Protein AF-A0A8X6KCJ1-F1 (afdb_monomer)

Structure (mmCIF, N/CA/C/O backbone):
data_AF-A0A8X6KCJ1-F1
#
_entry.id   AF-A0A8X6KCJ1-F1
#
loop_
_atom_site.group_PDB
_atom_site.id
_atom_site.type_symbol
_atom_site.label_atom_id
_atom_site.label_alt_id
_atom_site.label_comp_id
_atom_site.label_asym_id
_atom_site.label_entity_id
_atom_site.label_seq_id
_atom_site.pdbx_PDB_ins_code
_atom_site.Cartn_x
_atom_site.Cartn_y
_atom_site.Cartn_z
_atom_site.occupancy
_atom_site.B_iso_or_equiv
_atom_site.auth_seq_id
_atom_site.auth_comp_id
_atom_site.auth_asym_id
_atom_site.auth_atom_id
_atom_site.pdbx_PDB_model_num
ATOM 1 N N . MET A 1 1 ? 14.493 -9.502 0.760 1.00 55.88 1 MET A N 1
ATOM 2 C CA . MET A 1 1 ? 13.951 -8.163 1.061 1.00 55.88 1 MET A CA 1
ATOM 3 C C . MET A 1 1 ? 12.831 -8.403 2.047 1.00 55.88 1 MET A C 1
ATOM 5 O O . MET A 1 1 ? 12.022 -9.268 1.759 1.00 55.88 1 MET A O 1
ATOM 9 N N . TYR A 1 2 ? 12.866 -7.777 3.218 1.00 60.75 2 TYR A N 1
ATOM 10 C CA . TYR A 1 2 ? 11.850 -7.975 4.251 1.00 60.75 2 TYR A CA 1
ATOM 11 C C . TYR A 1 2 ? 11.169 -6.630 4.484 1.00 60.75 2 TYR A C 1
ATOM 13 O O . TYR A 1 2 ? 11.863 -5.642 4.724 1.00 60.75 2 TYR A O 1
ATOM 21 N N . THR A 1 3 ? 9.849 -6.600 4.346 1.00 74.56 3 THR A N 1
ATOM 22 C CA . THR A 1 3 ? 8.986 -5.496 4.775 1.00 74.56 3 THR A CA 1
ATOM 23 C C . THR A 1 3 ? 8.180 -5.970 5.985 1.00 74.56 3 THR A C 1
ATOM 25 O O . THR A 1 3 ? 8.114 -7.168 6.265 1.00 74.56 3 THR A O 1
ATOM 28 N N . SER A 1 4 ? 7.623 -5.026 6.736 1.00 75.50 4 SER A N 1
ATOM 29 C CA . SER A 1 4 ? 6.730 -5.274 7.877 1.00 75.50 4 SER A CA 1
ATOM 30 C C . SER A 1 4 ? 5.298 -5.632 7.446 1.00 75.50 4 SER A C 1
ATOM 32 O O . SER A 1 4 ? 4.468 -5.983 8.284 1.00 75.50 4 SER A O 1
ATOM 34 N N . GLU A 1 5 ? 5.003 -5.548 6.146 1.00 81.31 5 GLU A N 1
ATOM 35 C CA . GLU A 1 5 ? 3.718 -5.930 5.570 1.00 81.31 5 GLU A CA 1
ATOM 36 C C . GLU A 1 5 ? 3.402 -7.413 5.769 1.00 81.31 5 GLU A C 1
ATOM 38 O O . GLU A 1 5 ? 4.262 -8.288 5.669 1.00 81.31 5 GLU A O 1
ATOM 43 N N . GLN A 1 6 ? 2.123 -7.685 6.015 1.00 88.31 6 GLN A N 1
ATOM 44 C CA . GLN A 1 6 ? 1.550 -9.016 5.863 1.00 88.31 6 GLN A CA 1
ATOM 45 C C . GLN A 1 6 ? 1.480 -9.404 4.368 1.00 88.31 6 GLN A C 1
ATOM 47 O O . GLN A 1 6 ? 1.901 -8.651 3.489 1.00 88.31 6 GLN A O 1
ATOM 52 N N . GLY A 1 7 ? 0.974 -10.604 4.074 1.00 91.25 7 GLY A N 1
ATOM 53 C CA . GLY A 1 7 ? 0.970 -11.163 2.724 1.00 91.25 7 GLY A CA 1
ATOM 54 C C . GLY A 1 7 ? 2.304 -11.798 2.332 1.00 91.25 7 GLY A C 1
ATOM 55 O O . GLY A 1 7 ? 3.262 -11.863 3.104 1.00 91.25 7 GLY A O 1
ATOM 56 N N . HIS A 1 8 ? 2.352 -12.329 1.113 1.00 94.62 8 HIS A N 1
ATOM 57 C CA . HIS A 1 8 ? 3.471 -13.126 0.614 1.00 94.62 8 HIS A CA 1
ATOM 58 C C . HIS A 1 8 ? 3.918 -12.565 -0.721 1.00 94.62 8 HIS A C 1
ATOM 60 O O . HIS A 1 8 ? 3.094 -12.377 -1.613 1.00 94.62 8 HIS A O 1
ATOM 66 N N . PHE A 1 9 ? 5.217 -12.336 -0.899 1.00 95.81 9 PHE A N 1
ATOM 67 C CA . PHE A 1 9 ? 5.703 -11.770 -2.149 1.00 95.81 9 PHE A CA 1
ATOM 68 C C . PHE A 1 9 ? 6.986 -12.397 -2.659 1.00 95.81 9 PHE A C 1
ATOM 70 O O . PHE A 1 9 ? 7.797 -12.949 -1.913 1.00 95.81 9 PHE A O 1
ATOM 77 N N . LYS A 1 10 ? 7.174 -12.285 -3.973 1.00 96.00 10 LYS A N 1
ATOM 78 C CA . LYS A 1 10 ? 8.398 -12.697 -4.649 1.00 96.00 10 LYS A CA 1
ATOM 79 C C . LYS A 1 10 ? 8.690 -11.775 -5.821 1.00 96.00 10 LYS A C 1
ATOM 81 O O . LYS A 1 10 ? 7.896 -11.681 -6.754 1.00 96.00 10 LYS A O 1
ATOM 86 N N . GLU A 1 11 ? 9.861 -11.146 -5.792 1.00 97.06 11 GLU A N 1
ATOM 87 C CA . GLU A 1 11 ? 10.403 -10.445 -6.956 1.00 97.06 11 GLU A CA 1
ATOM 88 C C . GLU A 1 11 ? 10.661 -11.447 -8.083 1.00 97.06 11 GLU A C 1
ATOM 90 O O . GLU A 1 11 ? 11.315 -12.474 -7.875 1.00 97.06 11 GLU A O 1
ATOM 95 N N . PHE A 1 12 ? 10.128 -11.155 -9.269 1.00 96.88 12 PHE A N 1
ATOM 96 C CA . PHE A 1 12 ? 10.331 -11.979 -10.461 1.00 96.88 12 PHE A CA 1
ATOM 97 C C . PHE A 1 12 ? 11.029 -11.221 -11.592 1.00 96.88 12 PHE A C 1
ATOM 99 O O . PHE A 1 12 ? 11.557 -11.856 -12.503 1.00 96.88 12 PHE A O 1
ATOM 106 N N . ALA A 1 13 ? 11.064 -9.885 -11.539 1.00 97.38 13 ALA A N 1
ATOM 107 C CA . ALA A 1 13 ? 11.806 -9.080 -12.495 1.00 97.38 13 ALA A CA 1
ATOM 108 C C . ALA A 1 13 ? 12.321 -7.780 -11.870 1.00 97.38 13 ALA A C 1
ATOM 110 O O . ALA A 1 13 ? 11.655 -7.141 -11.057 1.00 97.38 13 ALA A O 1
ATOM 111 N N . ARG A 1 14 ? 13.505 -7.364 -12.313 1.00 98.19 14 ARG A N 1
ATOM 112 C CA . ARG A 1 14 ? 14.103 -6.062 -12.029 1.00 98.19 14 ARG A CA 1
ATOM 113 C C . ARG A 1 14 ? 14.997 -5.689 -13.194 1.00 98.19 14 ARG A C 1
ATOM 115 O O . ARG A 1 14 ? 15.722 -6.538 -13.711 1.00 98.19 14 ARG A O 1
ATOM 122 N N . GLY A 1 15 ? 14.973 -4.429 -13.597 1.00 97.12 15 GLY A N 1
ATOM 123 C CA . GLY A 1 15 ? 15.794 -4.001 -14.716 1.00 97.12 15 GLY A CA 1
ATOM 124 C C . GLY A 1 15 ? 15.595 -2.549 -15.089 1.00 97.12 15 GLY A C 1
ATOM 125 O O . GLY A 1 15 ? 15.203 -1.723 -14.267 1.00 97.12 15 GLY A O 1
ATOM 126 N N . VAL A 1 16 ? 15.897 -2.262 -16.350 1.00 97.12 16 VAL A N 1
ATOM 127 C CA . VAL A 1 16 ? 15.710 -0.967 -16.997 1.00 97.12 16 VAL A CA 1
ATOM 128 C C . VAL A 1 16 ? 14.924 -1.217 -18.281 1.00 97.12 16 VAL A C 1
ATOM 130 O O . VAL A 1 16 ? 15.260 -2.131 -19.032 1.00 97.12 16 VAL A O 1
ATOM 133 N N . ASN A 1 17 ? 13.847 -0.465 -18.502 1.00 92.12 17 ASN A N 1
ATOM 134 C CA . ASN A 1 17 ? 13.027 -0.593 -19.705 1.00 92.12 17 ASN A CA 1
ATOM 135 C C . ASN A 1 17 ? 13.691 0.100 -20.915 1.00 92.12 17 ASN A C 1
ATOM 137 O O . ASN A 1 17 ? 14.746 0.724 -20.796 1.00 92.12 17 ASN A O 1
ATOM 141 N N . TYR A 1 18 ? 13.068 0.015 -22.093 1.00 92.50 18 TYR A N 1
ATOM 142 C CA . TYR A 1 18 ? 13.600 0.618 -23.324 1.00 92.50 18 TYR A CA 1
ATOM 143 C C . TYR A 1 18 ? 13.703 2.157 -23.266 1.00 92.50 18 TYR A C 1
ATOM 145 O O . TYR A 1 18 ? 14.440 2.747 -24.050 1.00 92.50 18 TYR A O 1
ATOM 153 N N . GLU A 1 19 ? 13.001 2.807 -22.331 1.00 92.50 19 GLU A N 1
ATOM 154 C CA . GLU A 1 19 ? 13.048 4.258 -22.089 1.00 92.50 19 GLU A CA 1
ATOM 155 C C . GLU A 1 19 ? 14.157 4.660 -21.104 1.00 92.50 19 GLU A C 1
ATOM 157 O O . GLU A 1 19 ? 14.275 5.830 -20.744 1.00 92.50 19 GLU A O 1
ATOM 162 N N . GLY A 1 20 ? 14.952 3.703 -20.615 1.00 93.19 20 GLY A N 1
ATOM 163 C CA . GLY A 1 20 ? 15.984 3.959 -19.613 1.00 93.19 20 GLY A CA 1
ATOM 164 C C . GLY A 1 20 ? 15.455 4.095 -18.179 1.00 93.19 20 GLY A C 1
ATOM 165 O O . GLY A 1 20 ? 16.223 4.449 -17.283 1.00 93.19 20 GLY A O 1
ATOM 166 N N . LYS A 1 21 ? 14.172 3.803 -17.922 1.00 92.50 21 LYS A N 1
ATOM 167 C CA . LYS A 1 21 ? 13.578 3.854 -16.576 1.00 92.50 21 LYS A CA 1
ATOM 168 C C . LYS A 1 21 ? 13.783 2.528 -15.853 1.00 92.50 21 LYS A C 1
ATOM 170 O O . LYS A 1 21 ? 13.513 1.463 -16.408 1.00 92.50 21 LYS A O 1
ATOM 175 N N . SER A 1 22 ? 14.261 2.586 -14.612 1.00 97.12 22 SER A N 1
ATOM 176 C CA . SER A 1 22 ? 14.405 1.389 -13.782 1.00 97.12 22 SER A CA 1
ATOM 177 C C . SER A 1 22 ? 13.046 0.884 -13.302 1.00 97.12 22 SER A C 1
ATOM 179 O O . SER A 1 22 ? 12.151 1.686 -13.055 1.00 97.12 22 SER A O 1
ATOM 181 N N . PHE A 1 23 ? 12.906 -0.428 -13.117 1.00 97.75 23 PHE A N 1
ATOM 182 C CA . PHE A 1 23 ? 11.674 -1.032 -12.613 1.00 97.75 23 PHE A CA 1
ATOM 183 C C . PHE A 1 23 ? 11.924 -2.234 -11.694 1.00 97.75 23 PHE A C 1
ATOM 185 O O . PHE A 1 23 ? 12.992 -2.854 -11.730 1.00 97.75 23 PHE A O 1
ATOM 192 N N . THR A 1 24 ? 10.915 -2.568 -10.890 1.00 98.38 24 THR A N 1
ATOM 193 C CA . THR A 1 24 ? 10.809 -3.826 -10.132 1.00 98.38 24 THR A CA 1
ATOM 194 C C . THR A 1 24 ? 9.410 -4.395 -10.309 1.00 98.38 24 THR A C 1
ATOM 196 O O . THR A 1 24 ? 8.448 -3.640 -10.202 1.00 98.38 24 THR A O 1
ATOM 199 N N . CYS A 1 25 ? 9.296 -5.707 -10.511 1.00 98.31 25 CYS A N 1
ATOM 200 C CA . CYS A 1 25 ? 8.022 -6.418 -10.511 1.00 98.31 25 CYS A CA 1
ATOM 201 C C . CYS A 1 25 ? 8.038 -7.556 -9.489 1.00 98.31 25 CYS A C 1
ATOM 203 O O . CYS A 1 25 ? 8.974 -8.368 -9.447 1.00 98.31 25 CYS A O 1
ATOM 205 N N . ILE A 1 26 ? 6.975 -7.635 -8.696 1.00 97.94 26 ILE A N 1
ATOM 206 C CA . ILE A 1 26 ? 6.759 -8.697 -7.715 1.00 97.94 26 ILE A CA 1
ATOM 207 C C . ILE A 1 26 ? 5.420 -9.383 -7.975 1.00 97.94 26 ILE A C 1
ATOM 209 O O . ILE A 1 26 ? 4.462 -8.751 -8.410 1.00 97.94 26 ILE A O 1
ATOM 213 N N . PHE A 1 27 ? 5.340 -10.672 -7.664 1.00 98.25 27 PHE A N 1
ATOM 214 C CA . PHE A 1 27 ? 4.057 -11.283 -7.343 1.00 98.25 27 PHE A CA 1
ATOM 215 C C . PHE A 1 27 ? 3.760 -10.992 -5.882 1.00 98.25 27 PHE A C 1
ATOM 217 O O . PHE A 1 27 ? 4.646 -11.179 -5.046 1.00 98.25 27 PHE A O 1
ATOM 224 N N . TYR A 1 28 ? 2.535 -10.571 -5.593 1.00 97.75 28 TYR A N 1
ATOM 225 C CA . TYR A 1 28 ? 2.049 -10.329 -4.244 1.00 97.75 28 TYR A CA 1
ATOM 226 C C . TYR A 1 28 ? 0.753 -11.115 -4.032 1.00 97.75 28 TYR A C 1
ATOM 228 O O . TYR A 1 28 ? -0.157 -11.090 -4.861 1.00 97.75 28 TYR A O 1
ATOM 236 N N . PHE A 1 29 ? 0.711 -11.885 -2.955 1.00 96.31 29 PHE A N 1
ATOM 237 C CA . PHE A 1 29 ? -0.331 -12.852 -2.653 1.00 96.31 29 PHE A CA 1
ATOM 238 C C . PHE A 1 29 ? -0.885 -12.568 -1.260 1.00 96.31 29 PHE A C 1
ATOM 240 O O . PHE A 1 29 ? -0.137 -12.556 -0.282 1.00 96.31 29 PHE A O 1
ATOM 247 N N . LEU A 1 30 ? -2.198 -12.374 -1.184 1.00 94.81 30 LEU A N 1
ATOM 248 C CA . LEU A 1 30 ? -2.933 -12.171 0.061 1.00 94.81 30 LEU A CA 1
ATOM 249 C C . LEU A 1 30 ? -3.921 -13.312 0.257 1.00 94.81 30 LEU A C 1
ATOM 251 O O . LEU A 1 30 ? -4.718 -13.600 -0.637 1.00 94.81 30 LEU A O 1
ATOM 255 N N . ARG A 1 31 ? -3.901 -13.938 1.432 1.00 92.69 31 ARG A N 1
ATOM 256 C CA . ARG A 1 31 ? -4.974 -14.837 1.873 1.00 92.69 31 ARG A CA 1
ATOM 257 C C . ARG A 1 31 ? -6.129 -14.039 2.458 1.00 92.69 31 ARG A C 1
ATOM 259 O O . ARG A 1 31 ? -5.954 -12.913 2.921 1.00 92.69 31 ARG A O 1
ATOM 266 N N . ASP A 1 32 ? -7.306 -14.649 2.492 1.00 88.44 32 ASP A N 1
ATOM 267 C CA . ASP A 1 32 ? -8.423 -14.116 3.265 1.00 88.44 32 ASP A CA 1
ATOM 268 C C . ASP A 1 32 ? -8.010 -13.899 4.735 1.00 88.44 32 ASP A C 1
ATOM 270 O O . ASP A 1 32 ? -7.393 -14.759 5.369 1.00 88.44 32 ASP A O 1
ATOM 274 N N . GLY A 1 33 ? -8.310 -12.711 5.258 1.00 87.38 33 GLY A N 1
ATOM 275 C CA . GLY A 1 33 ? -7.915 -12.277 6.600 1.00 87.38 33 GLY A CA 1
ATOM 276 C C . GLY A 1 33 ? -6.516 -11.657 6.716 1.00 87.38 33 GLY A C 1
ATOM 277 O O . GLY A 1 33 ? -6.263 -10.989 7.718 1.00 87.38 33 GLY A O 1
ATOM 278 N N . GLU A 1 34 ? -5.639 -11.813 5.719 1.00 92.25 34 GLU A N 1
ATOM 279 C CA . GLU A 1 34 ? -4.390 -11.043 5.629 1.00 92.25 34 GLU A CA 1
ATOM 280 C C . GLU A 1 34 ? -4.661 -9.656 5.028 1.00 92.25 34 GLU A C 1
ATOM 282 O O . GLU A 1 34 ? -5.570 -9.470 4.211 1.00 92.25 34 GLU A O 1
ATOM 287 N N . VAL A 1 35 ? -3.849 -8.675 5.418 1.00 92.31 35 VAL A N 1
ATOM 288 C CA . VAL A 1 35 ? -3.904 -7.309 4.883 1.00 92.31 35 VAL A CA 1
ATOM 289 C C . VAL A 1 35 ? -2.520 -6.832 4.457 1.00 92.31 35 VAL A C 1
ATOM 291 O O . VAL A 1 35 ? -1.528 -7.192 5.068 1.00 92.31 35 VAL A O 1
ATOM 294 N N . SER A 1 36 ? -2.423 -5.974 3.449 1.00 93.69 36 SER A N 1
ATOM 295 C CA . SER A 1 36 ? -1.247 -5.112 3.293 1.00 93.69 36 SER A CA 1
ATOM 296 C C . SER A 1 36 ? -1.445 -3.915 4.220 1.00 93.69 36 SER A C 1
ATOM 298 O O . SER A 1 36 ? -2.447 -3.203 4.111 1.00 93.69 36 SER A O 1
ATOM 300 N N . TYR A 1 37 ? -0.540 -3.737 5.182 1.00 91.69 37 TYR A N 1
ATOM 301 C CA . TYR A 1 37 ? -0.609 -2.628 6.133 1.00 91.69 37 TYR A CA 1
ATOM 302 C C . TYR A 1 37 ? -0.377 -1.285 5.445 1.00 91.69 37 TYR A C 1
ATOM 304 O O . TYR A 1 37 ? 0.176 -1.221 4.348 1.00 91.69 37 TYR A O 1
ATOM 312 N N . PHE A 1 38 ? -0.754 -0.199 6.121 1.00 89.62 38 PHE A N 1
ATOM 313 C CA . PHE A 1 38 ? -0.473 1.138 5.622 1.00 89.62 38 PHE A CA 1
ATOM 314 C C . PHE A 1 38 ? 1.023 1.366 5.435 1.00 89.62 38 PHE A C 1
ATOM 316 O O . PHE A 1 38 ? 1.801 1.393 6.393 1.00 89.62 38 PHE A O 1
ATOM 323 N N . HIS A 1 39 ? 1.388 1.620 4.188 1.00 89.94 39 HIS A N 1
ATOM 324 C CA . HIS A 1 39 ? 2.734 1.973 3.790 1.00 89.94 39 HIS A CA 1
ATOM 325 C C . HIS A 1 39 ? 2.705 3.010 2.668 1.00 89.94 39 HIS A C 1
ATOM 327 O O . HIS A 1 39 ? 1.652 3.400 2.154 1.00 89.94 39 HIS A O 1
ATOM 333 N N . LYS A 1 40 ? 3.884 3.524 2.338 1.00 90.25 40 LYS A N 1
ATOM 334 C CA . LYS A 1 40 ? 4.087 4.543 1.318 1.00 90.25 40 LYS A CA 1
ATOM 335 C C . LYS A 1 40 ? 5.408 4.315 0.613 1.00 90.25 40 LYS A C 1
ATOM 337 O O . LYS A 1 40 ? 6.434 4.092 1.257 1.00 90.25 40 LYS A O 1
ATOM 342 N N . LEU A 1 41 ? 5.400 4.502 -0.703 1.00 92.12 41 LEU A N 1
ATOM 343 C CA . LEU A 1 41 ? 6.617 4.547 -1.503 1.00 92.12 41 LEU A CA 1
ATOM 344 C C . LEU A 1 41 ? 7.033 5.999 -1.742 1.00 92.12 41 LEU A C 1
ATOM 346 O O . LEU A 1 41 ? 6.331 6.774 -2.388 1.00 92.12 41 LEU A O 1
ATOM 350 N N . HIS A 1 42 ? 8.166 6.405 -1.181 1.00 91.44 42 HIS A N 1
ATOM 351 C CA . HIS A 1 42 ? 8.711 7.748 -1.322 1.00 91.44 42 HIS A CA 1
ATOM 352 C C . HIS A 1 42 ? 10.220 7.760 -1.089 1.00 91.44 42 HIS A C 1
ATOM 354 O O . HIS A 1 42 ? 10.704 7.195 -0.121 1.00 91.44 42 HIS A O 1
ATOM 360 N N . ASN A 1 43 ? 10.998 8.450 -1.914 1.00 89.44 43 ASN A N 1
ATOM 361 C CA . ASN A 1 43 ? 12.419 8.643 -1.642 1.00 89.44 43 ASN A CA 1
ATOM 362 C C . ASN A 1 43 ? 12.665 10.072 -1.150 1.00 89.44 43 ASN A C 1
ATOM 364 O O . ASN A 1 43 ? 12.804 10.990 -1.952 1.00 89.44 43 ASN A O 1
ATOM 368 N N . ALA A 1 44 ? 12.756 10.253 0.171 1.00 84.94 44 ALA A N 1
ATOM 369 C CA . ALA A 1 44 ? 12.908 11.577 0.784 1.00 84.94 44 ALA A CA 1
ATOM 370 C C . ALA A 1 44 ? 14.177 12.319 0.326 1.00 84.94 44 ALA A C 1
ATOM 372 O O . ALA A 1 44 ? 14.178 13.540 0.202 1.00 84.94 44 ALA A O 1
ATOM 373 N N . ASN A 1 45 ? 15.252 11.581 0.036 1.00 86.44 45 ASN A N 1
ATOM 374 C CA . ASN A 1 45 ? 16.525 12.165 -0.388 1.00 86.44 45 ASN A CA 1
ATOM 375 C C . ASN A 1 45 ? 16.567 12.488 -1.8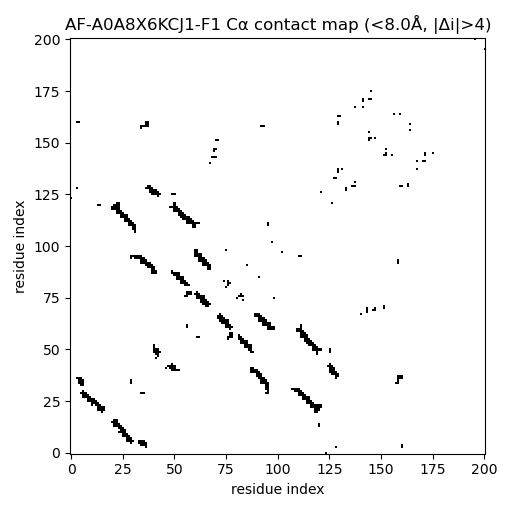88 1.00 86.44 45 ASN A C 1
ATOM 377 O O . ASN A 1 45 ? 17.425 13.253 -2.323 1.00 86.44 45 ASN A O 1
ATOM 381 N N . LYS A 1 46 ? 15.701 11.849 -2.683 1.00 90.00 46 LYS A N 1
ATOM 382 C CA . LYS A 1 46 ? 15.613 11.995 -4.142 1.00 90.00 46 LYS A CA 1
ATOM 383 C C . LYS A 1 46 ? 14.153 11.858 -4.575 1.00 90.00 46 LYS A C 1
ATOM 385 O O . LYS A 1 46 ? 13.787 10.791 -5.076 1.00 90.00 46 LYS A O 1
ATOM 390 N N . PRO A 1 47 ? 13.302 12.874 -4.345 1.00 88.44 47 PRO A N 1
ATOM 391 C CA . PRO A 1 47 ? 11.866 12.782 -4.602 1.00 88.44 47 PRO A CA 1
ATOM 392 C C . PRO A 1 47 ? 11.527 12.353 -6.032 1.00 88.44 47 PRO A C 1
ATOM 394 O O . PRO A 1 47 ? 10.602 11.569 -6.224 1.00 88.44 47 PRO A O 1
ATOM 397 N N . GLU A 1 48 ? 12.331 12.764 -7.014 1.00 89.25 48 GLU A N 1
ATOM 398 C CA . GLU A 1 48 ? 12.236 12.380 -8.427 1.00 89.25 48 GLU A CA 1
ATOM 399 C C . GLU A 1 48 ? 12.511 10.889 -8.694 1.00 89.25 48 GLU A C 1
ATOM 401 O O . GLU A 1 48 ? 12.293 10.396 -9.798 1.00 89.25 48 GLU A O 1
ATOM 406 N N . ARG A 1 49 ? 12.999 10.159 -7.685 1.00 90.50 49 ARG A N 1
ATOM 407 C CA . ARG A 1 49 ? 13.200 8.704 -7.692 1.00 90.50 49 ARG A CA 1
ATOM 408 C C . ARG A 1 49 ? 12.206 7.959 -6.803 1.00 90.50 49 ARG A C 1
ATOM 410 O O . ARG A 1 49 ? 12.461 6.807 -6.454 1.00 90.50 49 ARG A O 1
ATOM 417 N N . SER A 1 50 ? 11.119 8.607 -6.393 1.00 94.12 50 SER A N 1
ATOM 418 C CA . SER A 1 50 ? 10.046 7.949 -5.648 1.00 94.12 50 SER A CA 1
ATOM 419 C C . SER A 1 50 ? 9.259 7.030 -6.587 1.00 94.12 50 SER A C 1
ATOM 421 O O . SER A 1 50 ? 8.773 7.521 -7.605 1.00 94.12 50 SER A O 1
ATOM 423 N N . PRO A 1 51 ? 9.128 5.730 -6.279 1.00 96.38 51 PRO A N 1
ATOM 424 C CA . PRO A 1 51 ? 8.316 4.827 -7.083 1.00 96.38 51 PRO A CA 1
ATOM 425 C C . PRO A 1 51 ? 6.838 5.214 -7.034 1.00 96.38 51 PRO A C 1
ATOM 427 O O . PRO A 1 51 ? 6.308 5.503 -5.961 1.00 96.38 51 PRO A O 1
ATOM 430 N N . GLU A 1 52 ? 6.174 5.174 -8.182 1.00 96.69 52 GLU A N 1
ATOM 431 C CA . GLU A 1 52 ? 4.752 4.836 -8.241 1.00 96.69 52 GLU A CA 1
ATOM 432 C C . GLU A 1 52 ? 4.615 3.318 -8.377 1.00 96.69 52 GLU A C 1
ATOM 434 O O . GLU A 1 52 ? 5.501 2.656 -8.930 1.00 96.69 52 GLU A O 1
ATOM 439 N N . GLU A 1 53 ? 3.516 2.767 -7.869 1.00 97.75 53 GLU A N 1
ATOM 440 C CA . GLU A 1 53 ? 3.265 1.329 -7.903 1.00 97.75 53 GLU A CA 1
ATOM 441 C C . GLU A 1 53 ? 1.956 1.024 -8.616 1.00 97.75 53 GLU A C 1
ATOM 443 O O . GLU A 1 53 ? 0.891 1.500 -8.232 1.00 97.75 53 GLU A O 1
ATOM 448 N N . THR A 1 54 ? 2.030 0.208 -9.660 1.00 98.19 54 THR A N 1
ATOM 449 C CA . THR A 1 54 ? 0.851 -0.299 -10.362 1.00 98.19 54 THR A CA 1
ATOM 450 C C . THR A 1 54 ? 0.532 -1.699 -9.872 1.00 98.19 54 THR A C 1
ATOM 452 O O . THR A 1 54 ? 1.346 -2.607 -10.026 1.00 98.19 54 THR A O 1
ATOM 455 N N . TRP A 1 55 ? -0.658 -1.860 -9.303 1.00 98.38 55 TRP A N 1
ATOM 456 C CA . TRP A 1 55 ? -1.214 -3.139 -8.883 1.00 98.38 55 TRP A CA 1
ATOM 457 C C . TRP A 1 55 ? -2.063 -3.702 -10.013 1.00 98.38 55 TRP A C 1
ATOM 459 O O . TRP A 1 55 ? -2.964 -3.019 -10.491 1.00 98.38 55 TRP A O 1
ATOM 469 N N . ILE A 1 56 ? -1.781 -4.934 -10.426 1.00 98.38 56 ILE A N 1
ATOM 470 C CA . ILE A 1 56 ? -2.460 -5.619 -11.526 1.00 98.38 56 ILE A CA 1
ATOM 471 C C . ILE A 1 56 ? -3.011 -6.936 -10.994 1.00 98.38 56 ILE A C 1
ATOM 473 O O . ILE A 1 56 ? -2.249 -7.821 -10.605 1.00 98.38 56 ILE A O 1
ATOM 477 N N . TRP A 1 57 ? -4.329 -7.083 -10.981 1.00 98.00 57 TRP A N 1
ATOM 478 C CA . TRP A 1 57 ? -4.997 -8.313 -10.588 1.00 98.00 57 TRP A CA 1
ATOM 479 C C . TRP A 1 57 ? -4.695 -9.438 -11.586 1.00 98.00 57 TRP A C 1
ATOM 481 O O . TRP A 1 57 ? -4.758 -9.243 -12.802 1.00 98.00 57 TRP A O 1
ATOM 491 N N . LEU A 1 58 ? -4.350 -10.620 -11.067 1.00 96.75 58 LEU A N 1
ATOM 492 C CA . LEU A 1 58 ? -4.021 -11.798 -11.875 1.00 96.75 58 LEU A CA 1
ATOM 493 C C . LEU A 1 58 ? -5.003 -12.950 -11.667 1.00 96.75 58 LEU A C 1
ATOM 495 O O . LEU A 1 58 ? -5.345 -13.631 -12.631 1.00 96.75 58 LEU A O 1
ATOM 499 N N . ALA A 1 59 ? -5.386 -13.221 -10.416 1.00 95.00 59 ALA A N 1
ATOM 500 C CA . ALA A 1 59 ? -6.262 -14.335 -10.071 1.00 95.00 59 ALA A CA 1
ATOM 501 C C . ALA A 1 59 ? -6.857 -14.196 -8.661 1.00 95.00 59 ALA A C 1
ATOM 503 O O . ALA A 1 59 ? -6.329 -13.482 -7.807 1.00 95.00 59 ALA A O 1
ATOM 504 N N . GLY A 1 60 ? -7.907 -14.975 -8.393 1.00 92.75 60 GLY A N 1
ATOM 505 C CA . GLY A 1 60 ? -8.516 -15.103 -7.069 1.00 92.75 60 GLY A CA 1
ATOM 506 C C . GLY A 1 60 ? -9.654 -14.111 -6.832 1.00 92.75 60 GLY A C 1
ATOM 507 O O . GLY A 1 60 ? -10.416 -13.786 -7.736 1.00 92.75 60 GLY A O 1
ATOM 508 N N . ARG A 1 61 ? -9.816 -13.649 -5.598 1.00 93.00 61 ARG A N 1
ATOM 509 C CA . ARG A 1 61 ? -10.829 -12.656 -5.230 1.00 93.00 61 ARG A CA 1
ATOM 510 C C . ARG A 1 61 ? -10.371 -11.232 -5.557 1.00 93.00 61 ARG A C 1
ATOM 512 O O . ARG A 1 61 ? -9.168 -10.995 -5.709 1.00 93.00 61 ARG A O 1
ATOM 519 N N . PRO A 1 62 ? -11.309 -10.278 -5.674 1.00 94.31 62 PRO A N 1
ATOM 520 C CA . PRO A 1 62 ? -10.964 -8.872 -5.824 1.00 94.31 62 PRO A CA 1
ATOM 521 C C . PRO A 1 62 ? -10.109 -8.354 -4.660 1.00 94.31 62 PRO A C 1
ATOM 523 O O . PRO A 1 62 ? -10.264 -8.798 -3.519 1.00 94.31 62 PRO A O 1
ATOM 526 N N . VAL A 1 63 ? -9.260 -7.367 -4.940 1.00 94.38 63 VAL A N 1
ATOM 527 C CA . VAL A 1 63 ? -8.502 -6.629 -3.915 1.00 94.38 63 VAL A CA 1
ATOM 528 C C . VAL A 1 63 ? -9.112 -5.250 -3.754 1.00 94.38 63 VAL A C 1
ATOM 530 O O . VAL A 1 63 ? -9.358 -4.566 -4.745 1.00 94.38 63 VAL A O 1
ATOM 533 N N . SER A 1 64 ? -9.346 -4.837 -2.511 1.00 93.75 64 SER A N 1
ATOM 534 C CA . SER A 1 64 ? -9.609 -3.435 -2.184 1.00 93.75 64 SER A CA 1
ATOM 535 C C . SER A 1 64 ? -8.311 -2.747 -1.814 1.00 93.75 64 SER A C 1
ATOM 537 O O . SER A 1 64 ? -7.610 -3.209 -0.920 1.00 93.75 64 SER A O 1
ATOM 539 N N . LEU A 1 65 ? -8.018 -1.647 -2.493 1.00 93.81 65 LEU A N 1
ATOM 540 C CA . LEU A 1 65 ? -6.917 -0.741 -2.214 1.00 93.81 65 LEU A CA 1
ATOM 541 C C . LEU A 1 65 ? -7.483 0.519 -1.572 1.00 93.81 65 LEU A C 1
ATOM 543 O O . LEU A 1 65 ? -8.370 1.158 -2.137 1.00 93.81 65 LEU A O 1
ATOM 547 N N . TYR A 1 66 ? -6.969 0.863 -0.399 1.00 90.88 66 TYR A N 1
ATOM 548 C CA . TYR A 1 66 ? -7.394 2.013 0.386 1.00 90.88 66 TYR A CA 1
ATOM 549 C C . TYR A 1 66 ? -6.294 3.057 0.354 1.00 90.88 66 TYR A C 1
ATOM 551 O O . TYR A 1 66 ? -5.219 2.815 0.892 1.00 90.88 66 TYR A O 1
ATOM 559 N N . THR A 1 67 ? -6.544 4.215 -0.252 1.00 88.75 67 THR A N 1
ATOM 560 C CA . THR A 1 67 ? -5.608 5.345 -0.222 1.00 88.75 67 THR A CA 1
ATOM 561 C C . THR A 1 67 ? -6.045 6.372 0.809 1.00 88.75 67 THR A C 1
ATOM 563 O O . THR A 1 67 ? -7.237 6.620 0.999 1.00 88.75 67 THR A O 1
ATOM 566 N N . LYS A 1 68 ? -5.072 6.976 1.489 1.00 72.75 68 LYS A N 1
ATOM 567 C CA . LYS A 1 68 ? -5.298 7.943 2.563 1.00 72.75 68 LYS A CA 1
ATOM 568 C C . LYS A 1 68 ? -5.896 9.260 2.039 1.00 7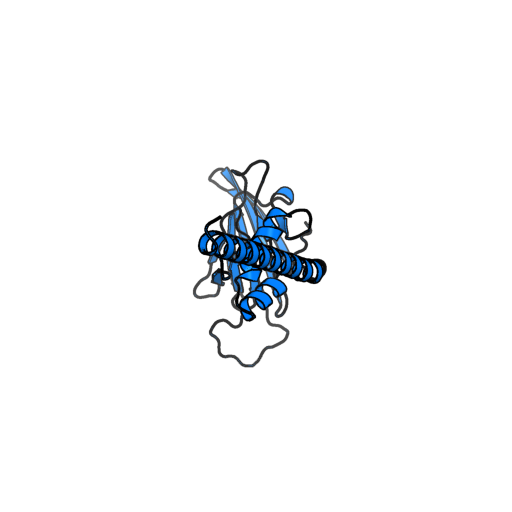2.75 68 LYS A C 1
ATOM 570 O O . LYS A 1 68 ? -5.161 10.180 1.706 1.00 72.75 68 LYS A O 1
ATOM 575 N N . ASP A 1 69 ? -7.224 9.326 2.046 1.00 65.50 69 ASP A N 1
ATOM 576 C CA . ASP A 1 69 ? -8.061 10.534 1.992 1.00 65.50 69 ASP A CA 1
ATOM 577 C C . ASP A 1 69 ? -8.943 10.588 3.258 1.00 65.50 69 ASP A C 1
ATOM 579 O O . ASP A 1 69 ? -8.962 9.622 4.023 1.00 65.50 69 ASP A O 1
ATOM 583 N N . ILE A 1 70 ? -9.709 11.670 3.469 1.00 52.25 70 ILE A N 1
ATOM 584 C CA . ILE A 1 70 ? -10.546 11.925 4.672 1.00 52.25 70 ILE A CA 1
ATOM 585 C C . ILE A 1 70 ? -11.482 10.746 5.044 1.00 52.25 70 ILE A C 1
ATOM 587 O O . ILE A 1 70 ? -11.894 10.646 6.191 1.00 52.25 70 ILE A O 1
ATOM 591 N N . ASN A 1 71 ? -11.765 9.815 4.122 1.00 55.75 71 ASN A N 1
ATOM 592 C CA . ASN A 1 71 ? -12.580 8.617 4.377 1.00 55.75 71 ASN A CA 1
ATOM 593 C C . ASN A 1 71 ? -11.967 7.293 3.881 1.00 55.75 71 ASN A C 1
ATOM 595 O O . ASN A 1 71 ? -12.695 6.312 3.773 1.00 55.75 71 ASN A O 1
ATOM 599 N N . LEU A 1 72 ? -10.666 7.258 3.566 1.00 72.62 72 LEU A N 1
ATOM 600 C CA . LEU A 1 72 ? -10.018 6.179 2.806 1.00 72.62 72 LEU A CA 1
ATOM 601 C C . LEU A 1 72 ? -10.698 5.929 1.448 1.00 72.62 72 LEU A C 1
ATOM 603 O O . LEU A 1 72 ? -11.697 5.219 1.345 1.00 72.62 72 LEU A O 1
ATOM 607 N N . THR A 1 73 ? -10.145 6.482 0.370 1.00 78.88 73 THR A N 1
ATOM 608 C CA . THR A 1 73 ? -10.674 6.204 -0.970 1.00 78.88 73 THR A CA 1
ATOM 609 C C . THR A 1 73 ? -10.414 4.739 -1.317 1.00 78.88 73 THR A C 1
ATOM 611 O O . THR A 1 73 ? -9.264 4.311 -1.401 1.00 78.88 73 THR A O 1
ATOM 614 N N . GLN A 1 74 ? -11.489 3.972 -1.515 1.00 88.00 74 GLN A N 1
ATOM 615 C CA . GLN A 1 74 ? -11.425 2.561 -1.881 1.00 88.00 74 GLN A CA 1
ATOM 616 C C . GLN A 1 74 ? -11.469 2.399 -3.403 1.00 88.00 74 GLN A C 1
ATOM 618 O O . GLN A 1 74 ? -12.410 2.839 -4.065 1.00 88.00 74 GLN A O 1
ATOM 623 N N . LYS A 1 75 ? -10.477 1.704 -3.956 1.00 91.38 75 LYS A N 1
ATOM 624 C CA . LYS A 1 75 ? -10.481 1.204 -5.335 1.00 91.38 75 LYS A CA 1
ATOM 625 C C . LYS A 1 75 ? -10.464 -0.315 -5.322 1.00 91.38 75 LYS A C 1
ATOM 627 O O . LYS A 1 75 ? -9.684 -0.911 -4.589 1.00 91.38 75 LYS A O 1
ATOM 632 N N . VAL A 1 76 ? -11.305 -0.942 -6.138 1.00 93.75 76 VAL A N 1
ATOM 633 C CA . VAL A 1 76 ? -11.357 -2.404 -6.251 1.00 93.75 76 VAL A CA 1
ATOM 634 C C . VAL A 1 76 ? -10.750 -2.830 -7.579 1.00 93.75 76 VAL A C 1
ATOM 636 O O . VAL A 1 76 ? -11.218 -2.378 -8.623 1.00 93.75 76 VAL A O 1
ATOM 639 N N . ILE A 1 77 ? -9.753 -3.716 -7.532 1.00 94.75 77 ILE A N 1
ATOM 640 C CA . ILE A 1 77 ? -9.193 -4.375 -8.720 1.00 94.75 77 ILE A CA 1
ATOM 641 C C . ILE A 1 77 ? -9.649 -5.838 -8.801 1.00 94.75 77 ILE A C 1
ATOM 643 O O . ILE A 1 77 ? -9.730 -6.533 -7.783 1.00 94.75 77 ILE A O 1
ATOM 647 N N . ASN A 1 78 ? -10.002 -6.287 -10.006 1.00 94.31 78 ASN A N 1
ATOM 648 C CA . ASN A 1 78 ? -10.551 -7.611 -10.324 1.00 94.31 78 ASN A CA 1
ATOM 649 C C . ASN A 1 78 ? -10.447 -7.900 -11.839 1.00 94.31 78 ASN A C 1
ATOM 651 O O . ASN A 1 78 ? -9.746 -7.193 -12.551 1.00 94.31 78 ASN A O 1
ATOM 655 N N . GLU A 1 79 ? -11.147 -8.917 -12.350 1.00 91.81 79 GLU A N 1
ATOM 656 C CA . GLU A 1 79 ? -11.153 -9.252 -13.786 1.00 91.81 79 GLU A CA 1
ATOM 657 C C . GLU A 1 79 ? -11.663 -8.106 -14.687 1.00 91.81 79 GLU A C 1
ATOM 659 O O . GLU A 1 79 ? -11.142 -7.927 -15.787 1.00 91.81 79 GLU A O 1
ATOM 664 N N . ASP A 1 80 ? -12.640 -7.317 -14.225 1.00 91.94 80 ASP A N 1
ATOM 665 C CA . ASP A 1 80 ? -13.265 -6.236 -15.004 1.00 91.94 80 ASP A CA 1
ATOM 666 C C . ASP A 1 80 ? -12.469 -4.921 -14.923 1.00 91.94 80 ASP A C 1
ATOM 668 O O . ASP A 1 80 ? -12.407 -4.163 -15.888 1.00 91.94 80 ASP A O 1
ATOM 672 N N . ASN A 1 81 ? -11.832 -4.665 -13.777 1.00 92.69 81 ASN A N 1
ATOM 673 C CA . ASN A 1 81 ? -10.970 -3.514 -13.511 1.00 92.69 81 ASN A CA 1
ATOM 674 C C . ASN A 1 81 ? -9.592 -4.028 -13.087 1.00 92.69 81 ASN A C 1
ATOM 676 O O . ASN A 1 81 ? -9.311 -4.177 -11.896 1.00 92.69 81 ASN A O 1
ATOM 680 N N . LYS A 1 82 ? -8.757 -4.372 -14.070 1.00 94.19 82 LYS A N 1
ATOM 681 C CA . LYS A 1 82 ? -7.558 -5.187 -13.830 1.00 94.19 82 LYS A CA 1
ATOM 682 C C . LYS A 1 82 ? -6.444 -4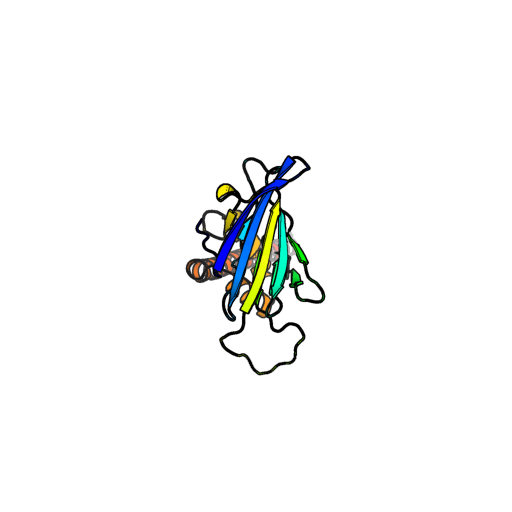.479 -13.090 1.00 94.19 82 LYS A C 1
ATOM 684 O O . LYS A 1 82 ? -5.647 -5.166 -12.462 1.00 94.19 82 LYS A O 1
ATOM 689 N N . ASP A 1 83 ? -6.361 -3.159 -13.147 1.00 97.19 83 ASP A N 1
ATOM 690 C CA . ASP A 1 83 ? -5.222 -2.447 -12.595 1.00 97.19 83 ASP A CA 1
ATOM 691 C C . ASP A 1 83 ? -5.551 -1.081 -11.993 1.00 97.19 83 ASP A C 1
ATOM 693 O O . ASP A 1 83 ? -6.571 -0.446 -12.264 1.00 97.19 83 ASP A O 1
ATOM 697 N N . THR A 1 84 ? -4.655 -0.629 -11.121 1.00 96.56 84 THR A N 1
ATOM 698 C CA . THR A 1 84 ? -4.615 0.753 -10.648 1.00 96.56 84 THR A CA 1
ATOM 699 C C . THR A 1 84 ? -3.184 1.143 -10.312 1.00 96.56 84 THR A C 1
ATOM 701 O O . THR A 1 84 ? -2.437 0.369 -9.714 1.00 96.56 84 THR A O 1
ATOM 704 N N . THR A 1 85 ? -2.819 2.379 -10.640 1.00 97.00 85 THR A N 1
ATOM 705 C CA . THR A 1 85 ? -1.548 2.978 -10.224 1.00 97.00 85 THR A CA 1
ATOM 706 C C . THR A 1 85 ? -1.756 3.825 -8.978 1.00 97.00 85 THR A C 1
ATOM 708 O O . THR A 1 85 ? -2.667 4.657 -8.911 1.00 97.00 85 THR A O 1
ATOM 711 N N . ILE A 1 86 ? -0.908 3.596 -7.985 1.00 95.81 86 ILE A N 1
ATOM 712 C CA . ILE A 1 86 ? -0.829 4.351 -6.745 1.00 95.81 86 ILE A CA 1
ATOM 713 C C . ILE A 1 86 ? 0.307 5.362 -6.908 1.00 95.81 86 ILE A C 1
ATOM 715 O O . ILE A 1 86 ? 1.463 4.956 -7.085 1.00 95.81 86 ILE A O 1
ATOM 719 N N . PRO A 1 87 ? 0.008 6.673 -6.877 1.00 94.62 87 PRO A N 1
ATOM 720 C CA . PRO A 1 87 ? 1.033 7.691 -7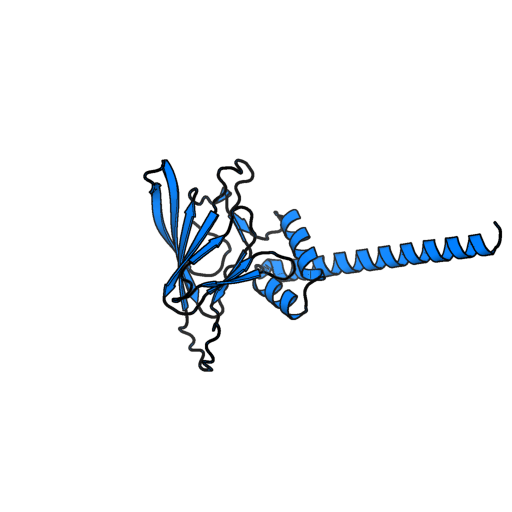.027 1.00 94.62 87 PRO A CA 1
ATOM 721 C C . PRO A 1 87 ? 2.075 7.597 -5.919 1.00 94.62 87 PRO A C 1
ATOM 723 O O . PRO A 1 87 ? 1.755 7.297 -4.763 1.00 94.62 87 PRO A O 1
ATOM 726 N N . SER A 1 88 ? 3.315 7.949 -6.252 1.00 92.50 88 SER A N 1
ATOM 727 C CA . SER A 1 88 ? 4.363 8.092 -5.246 1.00 92.50 88 SER A CA 1
ATOM 728 C C . SER A 1 88 ? 3.936 9.038 -4.117 1.00 92.50 88 SER A C 1
ATOM 730 O O . SER A 1 88 ? 3.128 9.948 -4.312 1.00 92.50 88 SER A O 1
ATOM 732 N N . ASN A 1 89 ? 4.496 8.835 -2.928 1.00 89.56 89 ASN A N 1
ATOM 733 C CA . ASN A 1 89 ? 4.170 9.598 -1.726 1.00 89.56 89 ASN A CA 1
ATOM 734 C C . ASN A 1 89 ? 2.691 9.493 -1.275 1.00 89.56 89 ASN A C 1
ATOM 736 O O . ASN A 1 89 ? 2.239 10.305 -0.468 1.00 89.56 89 ASN A O 1
ATOM 740 N N . THR A 1 90 ? 1.962 8.468 -1.720 1.00 89.44 90 THR A N 1
ATOM 741 C CA . THR A 1 90 ? 0.608 8.150 -1.241 1.00 89.44 90 THR A CA 1
ATOM 742 C C . THR A 1 90 ? 0.672 7.056 -0.181 1.00 89.44 90 THR A C 1
ATOM 744 O O . THR A 1 90 ? 1.351 6.054 -0.380 1.00 89.44 90 THR A O 1
ATOM 747 N N . TRP A 1 91 ? -0.024 7.240 0.943 1.00 88.94 91 TRP A N 1
ATOM 748 C CA . TRP A 1 91 ? -0.231 6.166 1.918 1.00 88.94 91 TRP A CA 1
ATOM 749 C C . TRP A 1 91 ? -1.362 5.264 1.450 1.00 88.94 91 TRP A C 1
ATOM 751 O O . TRP A 1 91 ? -2.448 5.763 1.139 1.00 88.94 91 TRP A O 1
ATOM 761 N N . PHE A 1 92 ? -1.124 3.959 1.435 1.00 91.88 92 PHE A N 1
ATOM 762 C CA . PHE A 1 92 ? -2.123 2.991 1.021 1.00 91.88 92 PHE A CA 1
ATOM 763 C C . PHE A 1 92 ? -2.009 1.667 1.769 1.00 91.88 92 PHE A C 1
ATOM 765 O O . PHE A 1 92 ? -0.979 1.369 2.367 1.00 91.88 92 PHE A O 1
ATOM 772 N N . ALA A 1 93 ? -3.101 0.913 1.744 1.00 93.25 93 ALA A N 1
ATOM 773 C CA . ALA A 1 93 ? -3.245 -0.413 2.326 1.00 93.25 93 ALA A CA 1
ATOM 774 C C . ALA A 1 93 ? -4.120 -1.281 1.411 1.00 93.25 93 ALA A C 1
ATOM 776 O O . ALA A 1 93 ? -4.822 -0.753 0.540 1.00 93.25 93 ALA A O 1
ATOM 777 N N . ALA A 1 94 ? -4.107 -2.598 1.608 1.00 94.69 94 ALA A N 1
ATOM 778 C CA . ALA A 1 94 ? -4.870 -3.516 0.766 1.00 94.69 94 ALA A CA 1
ATOM 779 C C . ALA A 1 94 ? -5.468 -4.692 1.539 1.00 94.69 94 ALA A C 1
ATOM 781 O O . ALA A 1 94 ? -4.928 -5.130 2.551 1.00 94.69 94 ALA A O 1
ATOM 782 N N . GLU A 1 95 ? -6.550 -5.261 1.020 1.00 93.81 95 GLU A N 1
ATOM 783 C CA . GLU A 1 95 ? -7.094 -6.533 1.501 1.00 93.81 95 GLU A CA 1
ATOM 784 C C . GLU A 1 95 ? -7.840 -7.291 0.408 1.00 93.81 95 GLU A C 1
ATOM 786 O O . GLU A 1 95 ? -8.329 -6.710 -0.567 1.00 93.81 95 GLU A O 1
ATOM 791 N N . VAL A 1 96 ? -8.010 -8.592 0.626 1.00 92.94 96 VAL A N 1
ATOM 792 C CA . VAL A 1 96 ? -8.963 -9.395 -0.140 1.00 92.94 96 VAL A CA 1
ATOM 793 C C . VAL A 1 96 ? -10.388 -8.980 0.235 1.00 92.94 96 VAL A C 1
ATOM 795 O O . VAL A 1 96 ? -10.744 -8.941 1.412 1.00 92.94 96 VAL A O 1
ATOM 798 N N . THR A 1 97 ? -11.228 -8.696 -0.762 1.00 87.69 97 THR A N 1
ATOM 799 C CA . THR A 1 97 ? -12.643 -8.355 -0.559 1.00 87.69 97 THR A CA 1
ATOM 800 C C . THR A 1 97 ? -13.566 -9.329 -1.288 1.00 87.69 97 THR A C 1
ATOM 802 O O . THR A 1 97 ? -13.178 -10.028 -2.221 1.00 87.69 97 THR A O 1
ATOM 805 N N . ASN A 1 98 ? -14.825 -9.414 -0.852 1.00 73.94 98 ASN A N 1
ATOM 806 C CA . ASN A 1 98 ? -15.863 -10.155 -1.581 1.00 73.94 98 ASN A CA 1
ATOM 807 C C . ASN A 1 98 ? -16.327 -9.400 -2.841 1.00 73.94 98 ASN A C 1
ATOM 809 O O . ASN A 1 98 ? -17.003 -9.969 -3.695 1.00 73.94 98 ASN A O 1
ATOM 813 N N . GLY A 1 99 ? -15.966 -8.118 -2.980 1.00 61.44 99 GLY A N 1
ATOM 814 C CA . GLY A 1 99 ? -16.555 -7.248 -3.996 1.00 61.44 99 GLY A CA 1
ATOM 815 C C . GLY A 1 99 ? -18.084 -7.198 -3.864 1.00 61.44 99 GLY A C 1
ATOM 816 O O . GLY A 1 99 ? -18.639 -7.519 -2.816 1.00 61.44 99 GLY A O 1
ATOM 817 N N . ASN A 1 100 ? -18.781 -6.855 -4.950 1.00 51.72 100 ASN A N 1
ATOM 818 C CA . ASN A 1 100 ? -20.248 -6.944 -5.031 1.00 51.72 100 ASN A CA 1
ATOM 819 C C . ASN A 1 100 ? -20.765 -8.392 -5.185 1.00 51.72 100 ASN A C 1
ATOM 821 O O . ASN A 1 100 ? -21.930 -8.595 -5.536 1.00 51.72 100 ASN A O 1
ATOM 825 N N . GLN A 1 101 ? -19.929 -9.417 -4.982 1.00 48.91 101 GLN A N 1
ATOM 826 C CA . GLN A 1 101 ? -20.380 -10.799 -5.099 1.00 48.91 101 GLN A CA 1
ATOM 827 C C . GLN A 1 101 ? -21.055 -11.236 -3.794 1.00 48.91 101 GLN A C 1
ATOM 829 O O . GLN A 1 101 ? -20.418 -11.440 -2.764 1.00 48.91 101 GLN A O 1
ATOM 834 N N . ASN A 1 102 ? -22.382 -11.384 -3.855 1.00 44.03 102 ASN A N 1
ATOM 835 C CA . ASN A 1 102 ? -23.231 -11.966 -2.812 1.00 44.03 102 ASN A CA 1
ATOM 836 C C . ASN A 1 102 ? -22.984 -13.482 -2.678 1.00 44.03 102 ASN A C 1
ATOM 838 O O . ASN A 1 102 ? -23.880 -14.294 -2.910 1.00 44.03 102 ASN A O 1
ATOM 842 N N . THR A 1 103 ? -21.769 -13.896 -2.332 1.00 50.31 103 THR A N 1
ATOM 843 C CA . THR A 1 103 ? -21.450 -15.305 -2.080 1.00 50.31 103 THR A CA 1
ATOM 844 C C . THR A 1 103 ? -21.215 -15.515 -0.591 1.00 50.31 103 THR A C 1
ATOM 846 O O . THR A 1 103 ? -20.182 -15.165 -0.038 1.00 50.31 103 THR A O 1
ATOM 849 N N . THR A 1 104 ? -22.205 -16.107 0.077 1.00 47.91 104 THR A N 1
ATOM 850 C CA . THR A 1 104 ? -22.262 -16.371 1.528 1.00 47.91 104 THR A CA 1
ATOM 851 C C . THR A 1 104 ? -21.419 -17.567 1.990 1.00 47.91 104 THR A C 1
ATOM 853 O O . THR A 1 104 ? -21.594 -18.059 3.105 1.00 47.91 104 THR A O 1
ATOM 856 N N . LYS A 1 105 ? -20.496 -18.059 1.159 1.00 47.00 105 LYS A N 1
ATOM 857 C CA . LYS A 1 105 ? -19.633 -19.201 1.480 1.00 47.00 105 LYS A CA 1
ATOM 858 C C . LYS A 1 105 ? -18.173 -18.778 1.382 1.00 47.00 105 LYS A C 1
ATOM 860 O O . LYS A 1 105 ? -17.577 -18.890 0.324 1.00 47.00 105 LYS A O 1
ATOM 865 N N . VAL A 1 106 ? -17.636 -18.304 2.502 1.00 50.56 106 VAL A N 1
ATOM 866 C CA . VAL A 1 106 ? -16.206 -18.023 2.662 1.00 50.56 106 VAL A CA 1
ATOM 867 C C . VAL A 1 106 ? -15.494 -19.357 2.871 1.00 50.56 106 VAL A C 1
ATOM 869 O O . VAL A 1 106 ? -15.702 -20.020 3.893 1.00 50.56 106 VAL A O 1
ATOM 872 N N . SER A 1 107 ? -14.700 -19.796 1.899 1.00 54.59 107 SER A N 1
ATOM 873 C CA . SER A 1 107 ? -13.771 -20.911 2.093 1.00 54.59 107 SER A CA 1
ATOM 874 C C . SER A 1 107 ? -12.420 -20.370 2.574 1.00 54.59 107 SER A C 1
ATOM 876 O O . SER A 1 107 ? -11.949 -19.345 2.092 1.00 54.59 107 SER A O 1
ATOM 878 N N . LYS A 1 108 ? -11.777 -21.048 3.536 1.00 55.34 108 LYS A N 1
ATOM 879 C CA . LYS A 1 108 ? -10.485 -20.625 4.127 1.00 55.34 108 LYS A CA 1
ATOM 880 C C . LYS A 1 108 ? -9.299 -20.635 3.145 1.00 55.34 108 LYS A C 1
ATOM 882 O O . LYS A 1 108 ? -8.205 -20.236 3.528 1.00 55.34 108 LYS A O 1
ATOM 887 N N . ASP A 1 109 ? -9.524 -21.074 1.911 1.00 65.00 109 ASP A N 1
ATOM 888 C CA . ASP A 1 109 ? -8.523 -21.170 0.846 1.00 65.00 109 ASP A CA 1
ATOM 889 C C . ASP A 1 109 ? -8.639 -20.013 -0.161 1.00 65.00 109 ASP A C 1
ATOM 891 O O . ASP A 1 109 ? -8.023 -20.030 -1.228 1.00 65.00 109 ASP A O 1
ATOM 895 N N . GLU A 1 110 ? -9.444 -19.000 0.159 1.00 84.75 110 GLU A N 1
ATOM 896 C CA . GLU A 1 110 ? -9.612 -17.821 -0.676 1.00 84.75 110 GLU A CA 1
ATOM 897 C C . GLU A 1 110 ? -8.387 -16.907 -0.620 1.00 84.75 110 GLU A C 1
ATOM 899 O O . GLU A 1 110 ? -7.827 -16.615 0.438 1.00 84.75 110 GLU A O 1
ATOM 904 N N . PHE A 1 111 ? -7.962 -16.462 -1.800 1.00 93.06 111 PHE A N 1
ATOM 905 C CA . PHE A 1 111 ? -6.772 -15.648 -1.986 1.00 93.06 111 PHE A CA 1
ATOM 906 C C . PHE A 1 111 ? -7.005 -14.586 -3.050 1.00 93.06 111 PHE A C 1
ATOM 908 O O . PHE A 1 111 ? -7.923 -14.700 -3.863 1.00 93.06 111 PHE A O 1
ATOM 915 N N . SER A 1 112 ? -6.120 -13.600 -3.093 1.00 95.38 112 SER A N 1
ATOM 916 C CA . SER A 1 112 ? -5.900 -12.779 -4.273 1.00 95.38 112 SER A CA 1
ATOM 917 C C . SER A 1 112 ? -4.428 -12.796 -4.656 1.00 95.38 112 SER A C 1
ATOM 919 O O . SER A 1 112 ? -3.549 -12.775 -3.792 1.00 95.38 112 SER A O 1
ATOM 921 N N . LEU A 1 113 ? -4.168 -12.873 -5.956 1.00 97.25 113 LEU A N 1
ATOM 922 C CA . LEU A 1 113 ? -2.836 -12.793 -6.530 1.00 97.25 113 LEU A CA 1
ATOM 923 C C . LEU A 1 113 ? -2.780 -11.588 -7.460 1.00 97.25 113 LEU A C 1
ATOM 925 O O . LEU A 1 113 ? -3.577 -11.472 -8.395 1.00 97.25 113 LEU A O 1
ATOM 929 N N . VAL A 1 114 ? -1.795 -10.731 -7.226 1.00 98.19 114 VAL A N 1
ATOM 930 C CA . VAL A 1 114 ? -1.537 -9.541 -8.029 1.00 98.19 114 VAL A CA 1
ATOM 931 C C . VAL A 1 114 ? -0.075 -9.493 -8.467 1.00 98.19 114 VAL A C 1
ATOM 933 O O . VAL A 1 114 ? 0.804 -10.134 -7.884 1.00 98.19 114 VAL A O 1
ATOM 936 N N . ASN A 1 115 ? 0.185 -8.721 -9.513 1.00 97.94 115 ASN A N 1
ATOM 937 C CA . ASN A 1 115 ? 1.510 -8.233 -9.859 1.00 97.94 115 ASN A CA 1
ATOM 938 C C . ASN A 1 115 ? 1.610 -6.775 -9.413 1.00 97.94 115 ASN A C 1
ATOM 940 O O . ASN A 1 115 ? 0.761 -5.972 -9.799 1.00 97.94 115 ASN A O 1
ATOM 944 N N . CYS A 1 116 ? 2.647 -6.438 -8.651 1.00 98.19 116 CYS A N 1
ATOM 945 C CA . CYS A 1 116 ? 2.963 -5.049 -8.344 1.00 98.19 116 CYS A CA 1
ATOM 946 C C . CYS A 1 116 ? 4.198 -4.619 -9.133 1.00 98.19 116 CYS A C 1
ATOM 948 O O . CYS A 1 116 ? 5.266 -5.233 -9.040 1.00 98.19 116 CYS A O 1
ATOM 950 N N . HIS A 1 117 ? 4.041 -3.555 -9.915 1.00 98.12 117 HIS A N 1
ATOM 951 C CA . HIS A 1 117 ? 5.075 -2.992 -10.767 1.00 98.12 117 HIS A CA 1
ATOM 952 C C . HIS A 1 117 ? 5.437 -1.586 -10.288 1.00 98.12 117 HIS A C 1
ATOM 954 O O . HIS A 1 117 ? 4.629 -0.664 -10.371 1.00 98.12 117 HIS A O 1
ATOM 960 N N . CYS A 1 118 ? 6.672 -1.424 -9.821 1.00 97.94 118 CYS A N 1
ATOM 961 C CA . CYS A 1 118 ? 7.227 -0.147 -9.392 1.00 97.94 118 CYS A CA 1
ATOM 962 C C . CYS A 1 118 ? 8.088 0.482 -10.488 1.00 97.94 118 CYS A C 1
ATOM 964 O O . CYS A 1 118 ? 9.030 -0.159 -10.966 1.00 97.94 118 CYS A O 1
ATOM 966 N N . THR A 1 119 ? 7.823 1.749 -10.814 1.00 96.56 119 THR A N 1
ATOM 967 C CA . THR A 1 119 ? 8.702 2.595 -11.636 1.00 96.56 119 THR A CA 1
ATOM 968 C C . THR A 1 119 ? 8.832 3.981 -10.982 1.00 96.56 119 THR A C 1
ATOM 970 O O . THR A 1 119 ? 7.819 4.618 -10.738 1.00 96.56 119 THR A O 1
ATOM 973 N N . PRO A 1 120 ? 10.039 4.500 -10.693 1.00 96.12 120 PRO A N 1
ATOM 974 C CA . PRO A 1 120 ? 11.328 3.816 -10.714 1.00 96.12 120 PRO A CA 1
ATOM 975 C C . PRO A 1 120 ? 11.370 2.559 -9.830 1.00 96.12 120 PRO A C 1
ATOM 977 O O . PRO A 1 120 ? 10.499 2.326 -8.998 1.00 96.12 120 PRO A O 1
ATOM 980 N N . SER A 1 121 ? 12.403 1.740 -10.013 1.00 96.81 121 SER A N 1
ATOM 981 C CA . SER A 1 121 ? 12.584 0.476 -9.288 1.00 96.81 121 SER A CA 1
ATOM 982 C C . SER A 1 121 ? 12.508 0.647 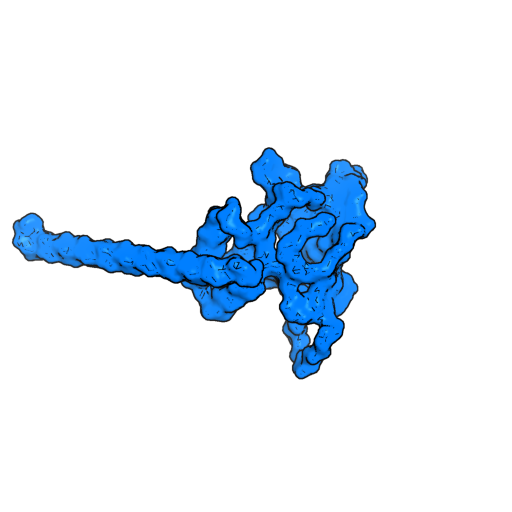-7.764 1.00 96.81 121 SER A C 1
ATOM 984 O O . SER A 1 121 ? 13.168 1.521 -7.198 1.00 96.81 121 SER A O 1
ATOM 986 N N . PHE A 1 122 ? 11.756 -0.238 -7.100 1.00 95.31 122 PHE A N 1
ATOM 987 C CA . PHE A 1 122 ? 11.643 -0.281 -5.643 1.00 95.31 122 PHE A CA 1
ATOM 988 C C . PHE A 1 122 ? 13.014 -0.447 -4.975 1.00 95.31 122 PHE A C 1
ATOM 990 O O . PHE A 1 122 ? 13.801 -1.341 -5.333 1.00 95.31 122 PHE A O 1
ATOM 997 N N . THR A 1 123 ? 13.252 0.346 -3.930 1.00 93.06 123 THR A N 1
ATOM 998 C CA . THR A 1 123 ? 14.354 0.168 -2.979 1.00 93.06 123 THR A CA 1
ATOM 999 C C . THR A 1 123 ? 13.830 0.196 -1.552 1.00 93.06 123 THR A C 1
ATOM 1001 O O . THR A 1 123 ? 12.863 0.890 -1.251 1.00 93.06 123 THR A O 1
ATOM 1004 N N . LEU A 1 124 ? 14.511 -0.484 -0.628 1.00 90.38 124 LEU A N 1
ATOM 1005 C CA . LEU A 1 124 ? 14.103 -0.466 0.781 1.00 90.38 124 LEU A CA 1
ATOM 1006 C C . LEU A 1 124 ? 14.094 0.957 1.369 1.00 90.38 124 LEU A C 1
ATOM 1008 O O . LEU A 1 124 ? 13.236 1.289 2.167 1.00 90.38 124 LEU A O 1
ATOM 1012 N N . SER A 1 125 ? 14.992 1.832 0.908 1.00 89.62 125 SER A N 1
ATOM 1013 C CA . SER A 1 125 ? 15.012 3.250 1.296 1.00 89.62 125 SER A CA 1
ATOM 1014 C C . SER A 1 125 ? 13.811 4.065 0.803 1.00 89.62 125 SER A C 1
ATOM 1016 O O . SER A 1 125 ? 13.617 5.190 1.261 1.00 89.62 125 SER A O 1
ATOM 1018 N N . SER A 1 126 ? 13.054 3.538 -0.164 1.00 91.50 126 SER A N 1
ATOM 1019 C CA . SER A 1 126 ? 11.823 4.157 -0.650 1.00 91.50 126 SER A CA 1
ATOM 1020 C C . SER A 1 126 ? 10.582 3.680 0.100 1.00 91.50 126 SER A C 1
ATOM 1022 O O . SER A 1 126 ? 9.535 4.290 -0.054 1.00 91.50 126 SER A O 1
ATOM 1024 N N . TYR A 1 127 ? 10.687 2.623 0.903 1.00 90.81 127 TYR A N 1
ATOM 1025 C CA . TYR A 1 127 ? 9.570 2.049 1.640 1.00 90.81 127 TYR A CA 1
ATOM 1026 C C . TYR A 1 127 ? 9.453 2.671 3.028 1.00 90.81 127 TYR A C 1
ATOM 1028 O O . TYR A 1 127 ? 10.431 2.699 3.775 1.00 90.81 127 TYR A O 1
ATOM 1036 N N . HIS A 1 128 ? 8.250 3.128 3.371 1.00 87.25 128 HIS A N 1
ATOM 1037 C CA . HIS A 1 128 ? 7.937 3.689 4.682 1.00 87.25 128 HIS A CA 1
ATOM 1038 C C . HIS A 1 128 ? 6.649 3.082 5.206 1.00 87.25 128 HIS A C 1
ATOM 1040 O O . HIS A 1 128 ? 5.632 3.112 4.518 1.00 87.25 128 HIS A O 1
ATOM 1046 N N . ASP A 1 129 ? 6.691 2.583 6.432 1.00 85.31 129 ASP A N 1
ATOM 1047 C CA . ASP A 1 129 ? 5.536 2.110 7.183 1.00 85.31 129 ASP A CA 1
ATOM 1048 C C . ASP A 1 129 ? 5.181 3.092 8.311 1.00 85.31 129 ASP A C 1
ATOM 1050 O O . ASP A 1 129 ? 5.876 4.082 8.562 1.00 85.31 129 ASP A O 1
ATOM 1054 N N . LEU A 1 130 ? 4.059 2.841 8.984 1.00 76.94 130 LEU A N 1
ATOM 1055 C CA . LEU A 1 130 ? 3.594 3.645 10.117 1.00 76.94 130 LEU A CA 1
ATOM 1056 C C . LEU A 1 130 ? 4.264 3.249 11.439 1.00 76.94 130 LEU A C 1
ATOM 1058 O O . LEU A 1 130 ? 3.588 3.047 12.447 1.00 76.94 130 LEU A O 1
ATOM 1062 N N . THR A 1 131 ? 5.588 3.148 11.449 1.00 71.00 131 THR A N 1
ATOM 1063 C CA . THR A 1 131 ? 6.355 3.041 12.695 1.00 71.00 131 THR A CA 1
ATOM 1064 C C . THR A 1 131 ? 6.588 4.427 13.313 1.00 71.00 131 THR A C 1
ATOM 1066 O O . THR A 1 131 ? 6.545 5.449 12.623 1.00 71.00 131 THR A O 1
ATOM 1069 N N . GLU A 1 132 ? 6.850 4.485 14.625 1.00 55.28 132 GLU A N 1
ATOM 1070 C CA . GLU A 1 132 ? 7.042 5.723 15.417 1.00 55.28 132 GLU A CA 1
ATOM 1071 C C . GLU A 1 132 ? 8.054 6.716 14.800 1.00 55.28 132 GLU A C 1
ATOM 1073 O O . GLU A 1 132 ? 7.947 7.933 14.967 1.00 55.28 132 GLU A O 1
ATOM 1078 N N . ASN A 1 133 ? 8.992 6.214 13.992 1.00 59.84 133 ASN A N 1
ATOM 1079 C CA . ASN A 1 133 ? 9.979 7.014 13.265 1.00 59.84 133 ASN A CA 1
ATOM 1080 C C . ASN A 1 133 ? 9.367 7.943 12.194 1.00 59.84 133 ASN A C 1
ATOM 1082 O O . ASN A 1 133 ? 10.051 8.841 11.704 1.00 59.84 133 ASN A O 1
ATOM 1086 N N . TYR A 1 134 ? 8.084 7.773 11.858 1.00 65.69 134 TYR A N 1
ATOM 1087 C CA . TYR A 1 134 ? 7.339 8.579 10.890 1.00 65.69 134 TYR A CA 1
ATOM 1088 C C . TYR A 1 134 ? 6.239 9.436 11.534 1.00 65.69 134 TYR A C 1
ATOM 1090 O O . TYR A 1 134 ? 5.111 9.510 11.041 1.00 65.69 134 TYR A O 1
ATOM 1098 N N . LYS A 1 135 ? 6.592 10.158 12.607 1.00 67.81 135 LYS A N 1
ATOM 1099 C CA . LYS A 1 135 ? 5.710 11.059 13.378 1.00 67.81 135 LYS A CA 1
ATOM 1100 C C . LYS A 1 135 ? 4.717 11.873 12.530 1.00 67.81 135 LYS A C 1
ATOM 1102 O O . LYS A 1 135 ? 3.531 11.872 12.827 1.00 67.81 135 LYS A O 1
ATOM 1107 N N . LEU A 1 136 ? 5.165 12.501 11.438 1.00 66.25 136 LEU A N 1
ATOM 1108 C CA . LEU A 1 136 ? 4.299 13.312 10.562 1.00 66.25 136 LEU A CA 1
ATOM 1109 C C . LEU A 1 136 ? 3.213 12.494 9.838 1.00 66.25 136 LEU A C 1
ATOM 1111 O O . LEU A 1 136 ? 2.092 12.962 9.641 1.00 66.25 136 LEU A O 1
ATOM 1115 N N . ALA A 1 137 ? 3.528 11.268 9.416 1.00 67.38 137 ALA A N 1
ATOM 1116 C CA . ALA A 1 137 ? 2.542 10.387 8.791 1.00 67.38 137 ALA A CA 1
ATOM 1117 C C . ALA A 1 137 ? 1.511 9.889 9.805 1.00 67.38 137 ALA A C 1
ATOM 1119 O O . ALA A 1 137 ? 0.327 9.773 9.475 1.00 67.38 137 ALA A O 1
ATOM 1120 N N . TRP A 1 138 ? 1.991 9.653 11.024 1.00 75.38 138 TRP A N 1
ATOM 1121 C CA . TRP A 1 138 ? 1.219 9.271 12.192 1.00 75.38 138 TRP A CA 1
ATOM 1122 C C . TRP A 1 138 ? 0.224 10.371 12.587 1.00 75.38 138 TRP A C 1
ATOM 1124 O O . TRP A 1 138 ? -0.973 10.112 12.635 1.00 75.38 138 TRP A O 1
ATOM 1134 N N . GLU A 1 139 ? 0.680 11.620 12.725 1.00 75.06 139 GLU A N 1
ATOM 1135 C CA . GLU A 1 139 ? -0.165 12.795 13.004 1.00 75.06 139 GLU A CA 1
ATOM 1136 C C . GLU A 1 139 ? -1.243 12.994 11.932 1.00 75.06 139 GLU A C 1
ATOM 1138 O O . GLU A 1 139 ? -2.424 13.121 12.242 1.00 75.06 139 GLU A O 1
ATOM 1143 N N . SER A 1 140 ? -0.865 12.924 10.653 1.00 74.62 140 SER A N 1
ATOM 1144 C CA . SER A 1 140 ? -1.829 13.041 9.555 1.00 74.62 140 SER A CA 1
ATOM 1145 C C . SER A 1 140 ? -2.840 11.884 9.526 1.00 74.62 140 SER A C 1
ATOM 1147 O O . SER A 1 140 ? -3.923 12.035 8.970 1.00 74.62 140 SER A O 1
ATOM 1149 N N . LEU A 1 141 ? -2.497 10.698 10.046 1.00 79.56 141 LEU A N 1
ATOM 1150 C CA . LEU A 1 141 ? -3.452 9.588 10.121 1.00 79.56 141 LEU A CA 1
ATOM 1151 C C . LEU A 1 141 ? -4.367 9.726 11.340 1.00 79.56 141 LEU A C 1
ATOM 1153 O O . LEU A 1 141 ? -5.539 9.385 11.230 1.00 79.56 141 LEU A O 1
ATOM 1157 N N . ILE A 1 142 ? -3.861 10.265 12.455 1.00 82.69 142 ILE A N 1
ATOM 1158 C CA . ILE A 1 142 ? -4.671 10.613 13.629 1.00 82.69 142 ILE A CA 1
ATOM 1159 C C . ILE A 1 142 ? -5.756 11.622 13.249 1.00 82.69 142 ILE A C 1
ATOM 1161 O O . ILE A 1 142 ? -6.907 11.417 13.620 1.00 82.69 142 ILE A O 1
ATOM 1165 N N . ASP A 1 143 ? -5.425 12.650 12.467 1.00 81.00 143 ASP A N 1
ATOM 1166 C CA . ASP A 1 143 ? -6.405 13.641 12.007 1.00 81.00 143 ASP A CA 1
ATOM 1167 C C . ASP A 1 143 ? -7.554 12.989 11.213 1.00 81.00 143 ASP A C 1
ATOM 1169 O O . ASP A 1 143 ? -8.729 13.150 11.546 1.00 81.00 143 ASP A O 1
ATOM 1173 N N . ILE A 1 144 ? -7.232 12.141 10.228 1.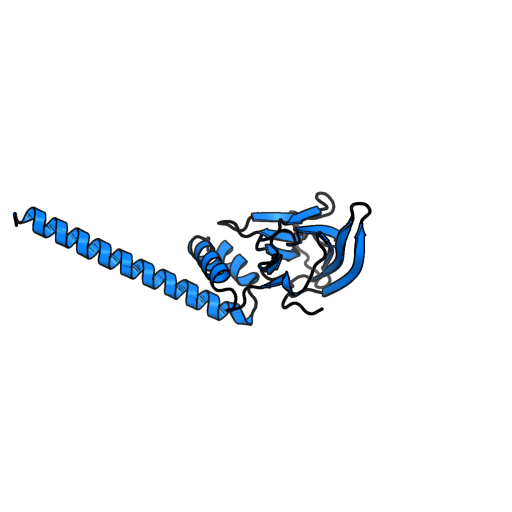00 81.50 144 ILE A N 1
ATOM 1174 C CA . ILE A 1 144 ? -8.245 11.383 9.469 1.00 81.50 144 ILE A CA 1
ATOM 1175 C C . ILE A 1 144 ? -9.051 10.472 10.397 1.00 81.50 144 ILE A C 1
ATOM 1177 O O . ILE A 1 144 ? -10.272 10.383 10.285 1.00 81.50 144 ILE A O 1
ATOM 1181 N N . TYR A 1 145 ? -8.380 9.805 11.332 1.00 84.50 145 TYR A N 1
ATOM 1182 C CA . TYR A 1 145 ? -9.004 8.895 12.282 1.00 84.50 145 TYR A CA 1
ATOM 1183 C C . TYR A 1 145 ? -10.009 9.603 13.205 1.00 84.50 145 TYR A C 1
ATOM 1185 O O . TYR A 1 145 ? -11.090 9.074 13.465 1.00 84.50 145 TYR A O 1
ATOM 1193 N N . GLN A 1 146 ? -9.699 10.817 13.663 1.00 84.06 146 GLN A N 1
ATOM 1194 C CA . GLN A 1 146 ? -10.584 11.620 14.512 1.00 84.06 146 GL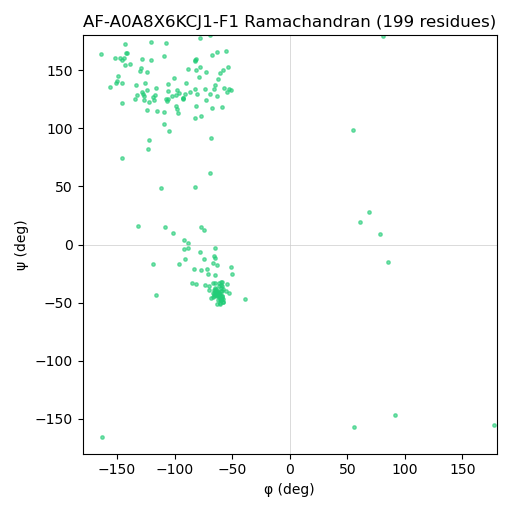N A CA 1
ATOM 1195 C C . GLN A 1 146 ? -11.849 12.078 13.782 1.00 84.06 146 GLN A C 1
ATOM 1197 O O . GLN A 1 146 ? -12.917 12.137 14.393 1.00 84.06 146 GLN A O 1
ATOM 1202 N N . HIS A 1 147 ? -11.738 12.341 12.481 1.00 83.50 147 HIS A N 1
ATOM 1203 C CA . HIS A 1 147 ? -12.847 12.785 11.636 1.00 83.50 147 HIS A CA 1
ATOM 1204 C C . HIS A 1 147 ? -13.595 11.635 10.938 1.00 83.50 147 HIS A C 1
ATOM 1206 O O . HIS A 1 147 ? -14.607 11.868 10.276 1.00 83.50 147 HIS A O 1
ATOM 1212 N N . SER A 1 148 ? -13.129 10.394 11.097 1.00 82.19 148 SER A N 1
ATOM 1213 C CA . SER A 1 148 ? -13.745 9.205 10.506 1.00 82.19 148 SER A CA 1
ATOM 1214 C C . SER A 1 148 ? -14.984 8.739 11.276 1.00 82.19 148 SER A C 1
ATOM 1216 O O . SER A 1 148 ? -15.096 8.894 12.495 1.00 82.19 148 SER A O 1
ATOM 1218 N N . THR A 1 149 ? -15.899 8.075 10.567 1.00 84.62 149 THR A N 1
ATOM 1219 C CA . THR A 1 149 ? -16.977 7.290 11.190 1.00 84.62 149 THR A CA 1
ATOM 1220 C C . THR A 1 149 ? -16.402 6.124 12.001 1.00 84.62 149 THR A C 1
ATOM 1222 O O . THR A 1 149 ? -15.247 5.745 11.824 1.00 84.62 149 THR A O 1
ATOM 1225 N N . GLU A 1 150 ? -17.206 5.494 12.860 1.00 85.19 150 GLU A N 1
ATOM 1226 C CA . GLU A 1 150 ? -16.760 4.318 13.629 1.00 85.19 150 GLU A CA 1
ATOM 1227 C C . GLU A 1 150 ? -16.292 3.157 12.736 1.00 85.19 150 GLU A C 1
ATOM 1229 O O . GLU A 1 150 ? -15.321 2.475 13.056 1.00 85.19 150 GLU A O 1
ATOM 1234 N N . ASP A 1 151 ? -16.928 2.958 11.582 1.00 80.12 151 ASP A N 1
ATOM 1235 C CA . ASP A 1 151 ? -16.478 1.952 10.618 1.00 80.12 151 ASP A CA 1
ATOM 1236 C C . ASP A 1 151 ? -15.200 2.392 9.887 1.00 80.12 151 ASP A C 1
ATOM 1238 O O . ASP A 1 151 ? -14.310 1.574 9.664 1.00 80.12 151 ASP A O 1
ATOM 1242 N N . GLY A 1 152 ? -15.044 3.691 9.605 1.00 81.62 152 GLY A N 1
ATOM 1243 C CA . GLY A 1 152 ? -13.791 4.254 9.092 1.00 81.62 152 GLY A CA 1
ATOM 1244 C C . GLY A 1 152 ? -12.624 4.062 10.065 1.00 81.62 152 GLY A C 1
ATOM 1245 O O . GLY A 1 152 ? -11.551 3.625 9.658 1.00 81.62 152 GLY A O 1
ATOM 1246 N N . LYS A 1 153 ? -12.851 4.282 11.365 1.00 86.12 153 LYS A N 1
ATOM 1247 C CA . LYS A 1 153 ? -11.864 4.028 12.426 1.00 86.12 153 LYS A CA 1
ATOM 1248 C C . LYS A 1 153 ? -11.447 2.562 12.477 1.00 86.12 153 LYS A C 1
ATOM 1250 O O . LYS A 1 153 ? -10.253 2.277 12.448 1.00 86.12 153 LYS A O 1
ATOM 1255 N N . LYS A 1 154 ? -12.408 1.630 12.461 1.00 85.50 154 LYS A N 1
ATOM 1256 C CA . LYS A 1 154 ? -12.118 0.185 12.408 1.00 85.50 154 LYS A CA 1
ATOM 1257 C C . LYS A 1 154 ? -11.307 -0.194 11.171 1.00 85.50 154 LYS A C 1
ATOM 1259 O O . LYS A 1 154 ? -10.390 -1.005 11.276 1.00 85.50 154 LYS A O 1
ATOM 1264 N N . ASN A 1 155 ? -11.618 0.396 10.017 1.00 82.38 155 ASN A N 1
ATOM 1265 C CA . ASN A 1 155 ? -10.860 0.168 8.789 1.00 82.38 155 ASN A CA 1
ATOM 1266 C C . ASN A 1 155 ? -9.430 0.708 8.906 1.00 82.38 155 ASN A C 1
ATOM 1268 O O . ASN A 1 155 ? -8.492 0.011 8.539 1.00 82.38 155 ASN A O 1
ATOM 1272 N N . ILE A 1 156 ? -9.236 1.900 9.476 1.00 85.81 156 ILE A N 1
ATOM 1273 C CA . ILE A 1 156 ? -7.894 2.441 9.729 1.00 85.81 156 ILE A CA 1
ATOM 1274 C C . ILE A 1 156 ? -7.114 1.517 10.669 1.00 85.81 156 ILE A C 1
ATOM 1276 O O . ILE A 1 156 ? -6.012 1.098 10.324 1.00 85.81 156 ILE A O 1
ATOM 1280 N N . GLU A 1 157 ? -7.693 1.141 11.813 1.00 88.12 157 GLU A N 1
ATOM 1281 C CA . GLU A 1 157 ? -7.060 0.246 12.790 1.00 88.12 157 GLU A CA 1
ATOM 1282 C C . GLU A 1 157 ? -6.681 -1.109 12.190 1.00 88.12 157 GLU A C 1
ATOM 1284 O O . GLU A 1 157 ? -5.627 -1.663 12.520 1.00 88.12 157 GLU A O 1
ATOM 1289 N N . LYS A 1 158 ? -7.528 -1.646 11.303 1.00 88.12 158 LYS A N 1
ATOM 1290 C CA . LYS A 1 158 ? -7.289 -2.912 10.606 1.00 88.12 158 LYS A CA 1
ATOM 1291 C C . LYS A 1 158 ? -5.958 -2.908 9.856 1.00 88.12 158 LYS A C 1
ATOM 1293 O O . LYS A 1 158 ? -5.256 -3.913 9.903 1.00 88.12 158 LYS A O 1
ATOM 1298 N N . PHE A 1 159 ? -5.609 -1.789 9.227 1.00 89.19 159 PHE A N 1
ATOM 1299 C CA . PHE A 1 159 ? -4.404 -1.636 8.410 1.00 89.19 159 PHE A CA 1
ATOM 1300 C C . PHE A 1 159 ? -3.186 -1.111 9.176 1.00 89.19 159 PHE A C 1
ATOM 1302 O O . PHE A 1 159 ? -2.131 -0.900 8.577 1.00 89.19 159 PHE A O 1
ATOM 1309 N N . LEU A 1 160 ? -3.295 -0.919 10.491 1.00 87.25 160 LEU A N 1
ATOM 1310 C CA . LEU A 1 160 ? -2.135 -0.661 11.337 1.00 87.25 160 LEU A CA 1
ATOM 1311 C C . LEU A 1 160 ? -1.397 -1.963 11.643 1.00 87.25 160 LEU A C 1
ATOM 1313 O O . LEU A 1 160 ? -2.022 -2.998 11.895 1.00 87.25 160 LEU A O 1
ATOM 1317 N N . LEU A 1 161 ? -0.067 -1.871 11.715 1.00 82.44 161 LEU A N 1
ATOM 1318 C CA . LEU A 1 161 ? 0.768 -2.914 12.305 1.00 82.44 161 LEU A CA 1
ATOM 1319 C C . LEU A 1 161 ? 0.223 -3.267 13.694 1.00 82.44 161 LEU A C 1
ATOM 1321 O O . LEU A 1 161 ? -0.068 -2.374 14.494 1.00 82.44 161 LEU A O 1
ATOM 1325 N N . MET A 1 162 ? 0.085 -4.564 13.987 1.00 78.56 162 MET A N 1
ATOM 1326 C CA . MET A 1 162 ? -0.540 -5.028 15.235 1.00 78.56 162 MET A CA 1
ATOM 1327 C C . MET A 1 162 ? 0.094 -4.402 16.485 1.00 78.56 162 MET A C 1
ATOM 1329 O O . MET A 1 162 ? -0.621 -3.992 17.394 1.00 78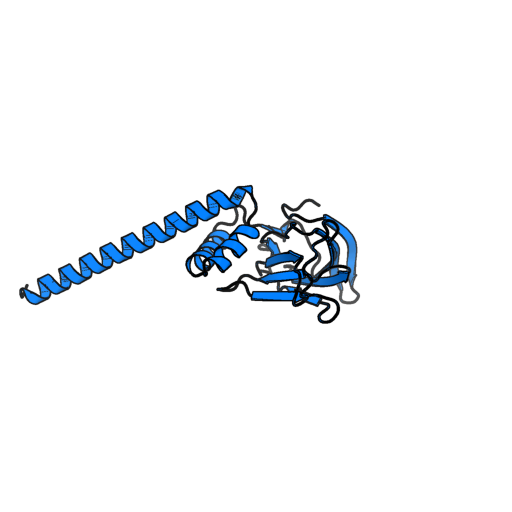.56 162 MET A O 1
ATOM 1333 N N . GLU A 1 163 ? 1.421 -4.290 16.505 1.00 81.12 163 GLU A N 1
ATOM 1334 C CA . GLU A 1 163 ? 2.200 -3.711 17.607 1.00 81.12 163 GLU A CA 1
ATOM 1335 C C . GLU A 1 163 ? 2.069 -2.183 17.743 1.00 81.12 163 GLU A C 1
ATOM 1337 O O . GLU A 1 163 ? 2.286 -1.634 18.823 1.00 81.12 163 GLU A O 1
ATOM 1342 N N . GLU A 1 164 ? 1.662 -1.494 16.676 1.00 82.50 164 GLU A N 1
ATOM 1343 C CA . GLU A 1 164 ? 1.483 -0.039 16.658 1.00 82.50 164 GLU A CA 1
ATOM 1344 C C . GLU A 1 164 ? 0.030 0.377 16.919 1.00 82.50 164 GLU A C 1
ATOM 1346 O O . GLU A 1 164 ? -0.224 1.524 17.292 1.00 82.50 164 GLU A O 1
ATOM 1351 N N . ARG A 1 165 ? -0.936 -0.546 16.788 1.00 84.44 165 ARG A N 1
ATOM 1352 C CA . ARG A 1 165 ? -2.368 -0.246 16.938 1.00 84.44 165 ARG A CA 1
ATOM 1353 C C . ARG A 1 165 ? -2.703 0.356 18.302 1.00 84.44 165 ARG A C 1
ATOM 1355 O O . ARG A 1 165 ? -3.368 1.386 18.365 1.00 84.44 165 ARG A O 1
ATOM 1362 N N . GLU A 1 166 ? -2.242 -0.254 19.393 1.00 84.19 166 GLU A N 1
ATOM 1363 C CA . GLU A 1 166 ? -2.548 0.234 20.747 1.00 84.19 166 GLU A CA 1
ATOM 1364 C C . GLU A 1 166 ? -1.954 1.624 21.002 1.00 84.19 166 GLU A C 1
ATOM 1366 O O . GLU A 1 166 ? -2.625 2.502 21.552 1.00 84.19 166 GLU A O 1
ATOM 1371 N N . LYS A 1 167 ? -0.711 1.844 20.554 1.00 84.94 167 LYS A N 1
ATOM 1372 C CA . LYS A 1 167 ? -0.044 3.147 20.648 1.00 84.94 167 LYS A CA 1
ATOM 1373 C C . LYS A 1 167 ? -0.823 4.203 19.869 1.00 84.94 167 LYS A C 1
ATOM 1375 O O . LYS A 1 167 ? -1.074 5.283 20.401 1.00 84.94 167 LYS A O 1
ATOM 1380 N N . PHE A 1 168 ? -1.238 3.874 18.646 1.00 85.19 168 PHE A N 1
ATOM 1381 C CA . PHE A 1 168 ? -1.996 4.765 17.771 1.00 85.19 168 PHE A CA 1
ATOM 1382 C C . PHE A 1 168 ? -3.332 5.174 18.388 1.00 85.19 168 PHE A C 1
ATOM 1384 O O . PHE A 1 168 ? -3.631 6.365 18.494 1.00 85.19 168 PHE A O 1
ATOM 1391 N N . VAL A 1 169 ? -4.110 4.200 18.865 1.00 85.00 169 VAL A N 1
ATOM 1392 C CA . VAL A 1 169 ? -5.401 4.467 19.510 1.00 85.00 169 VAL A CA 1
ATOM 1393 C C . VAL A 1 169 ? -5.205 5.369 20.726 1.00 85.00 169 VAL A C 1
ATOM 1395 O O . VAL A 1 169 ? -5.897 6.380 20.850 1.00 85.00 169 VAL A O 1
ATOM 1398 N N . LYS A 1 170 ? -4.218 5.081 21.580 1.00 86.00 170 LYS A N 1
ATOM 1399 C CA . LYS A 1 170 ? -3.919 5.916 22.749 1.00 86.00 170 LYS A CA 1
ATOM 1400 C C . LYS A 1 170 ? -3.558 7.353 22.359 1.00 86.00 170 LYS A C 1
ATOM 1402 O O . LYS A 1 170 ? -4.113 8.294 22.920 1.00 86.00 170 LYS A O 1
ATOM 1407 N N . ALA A 1 171 ? -2.681 7.539 21.377 1.00 83.38 171 ALA A N 1
ATOM 1408 C CA . ALA A 1 171 ? -2.292 8.871 20.930 1.00 83.38 171 ALA A CA 1
ATOM 1409 C C . ALA A 1 171 ? -3.459 9.659 20.317 1.00 83.38 171 ALA A C 1
ATOM 1411 O O . ALA A 1 171 ? -3.610 10.849 20.586 1.0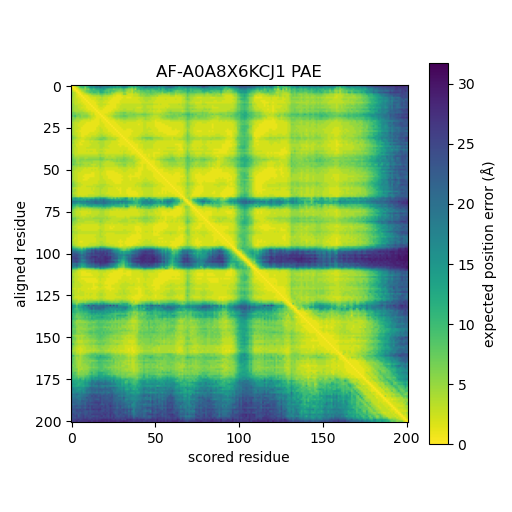0 83.38 171 ALA A O 1
ATOM 1412 N N . SER A 1 172 ? -4.336 8.997 19.555 1.00 82.19 172 SER A N 1
ATOM 1413 C CA . SER A 1 172 ? -5.527 9.642 18.990 1.00 82.19 172 SER A CA 1
ATOM 1414 C C . SER A 1 172 ? -6.485 10.174 20.071 1.00 82.19 172 SER A C 1
ATOM 1416 O O . SER A 1 172 ? -7.064 11.256 19.922 1.00 82.19 172 SER A O 1
ATOM 1418 N N . GLN A 1 173 ? -6.601 9.452 21.193 1.00 84.31 173 GLN A N 1
ATOM 1419 C CA . GLN A 1 173 ? -7.387 9.859 22.360 1.00 84.31 173 GLN A CA 1
ATOM 1420 C C . GLN A 1 173 ? -6.741 11.037 23.101 1.00 84.31 173 GLN A C 1
ATOM 1422 O O . GLN A 1 173 ? -7.444 11.946 23.550 1.00 84.31 173 GLN A O 1
ATOM 1427 N N . GLU A 1 174 ? -5.410 11.051 23.217 1.00 84.06 174 GLU A N 1
ATOM 1428 C CA . GLU A 1 174 ? -4.666 12.148 23.845 1.00 84.06 174 GLU A CA 1
ATOM 1429 C C . GLU A 1 174 ? -4.850 13.469 23.083 1.00 84.06 174 GLU A C 1
ATOM 1431 O O . GLU A 1 174 ? -5.125 14.493 23.716 1.00 84.06 174 GLU A O 1
ATOM 1436 N N . VAL A 1 175 ? -4.793 13.442 21.746 1.00 80.88 175 VAL A N 1
ATOM 1437 C CA . VAL A 1 175 ? -5.045 14.626 20.903 1.00 80.88 175 VAL A CA 1
ATOM 1438 C C . VAL A 1 175 ? -6.479 15.136 21.093 1.00 80.88 175 VAL A C 1
ATOM 1440 O O . VAL A 1 175 ? -6.674 16.314 21.389 1.00 80.88 175 VAL A O 1
ATOM 1443 N N . SER A 1 176 ? -7.482 14.251 21.050 1.00 76.50 176 SER A N 1
ATOM 1444 C CA . SER A 1 176 ? -8.892 14.637 21.246 1.00 76.50 176 SER A CA 1
ATOM 1445 C C . SER A 1 176 ? -9.137 15.290 22.620 1.00 76.50 176 SER A C 1
ATOM 1447 O O . SER A 1 176 ? -9.841 16.297 22.748 1.00 76.50 176 SER A O 1
ATOM 1449 N N . CYS A 1 177 ? -8.495 14.767 23.670 1.00 74.06 177 CYS A N 1
ATOM 1450 C CA . CYS A 1 177 ? -8.570 15.333 25.016 1.00 74.06 177 CYS A CA 1
ATOM 1451 C C . CYS A 1 177 ? -7.926 16.730 25.091 1.00 74.06 177 CYS A C 1
ATOM 1453 O O . CYS A 1 177 ? -8.471 17.625 25.743 1.00 74.06 177 CYS A O 1
ATOM 1455 N N . GLN A 1 178 ? -6.799 16.957 24.411 1.00 74.19 178 GLN A N 1
ATOM 1456 C CA . GLN A 1 178 ? -6.148 18.271 24.360 1.00 74.19 178 GLN A CA 1
ATOM 1457 C C . GLN A 1 178 ? -7.008 19.317 23.641 1.00 74.19 178 GLN A C 1
ATOM 1459 O O . GLN A 1 178 ? -7.175 20.421 24.166 1.00 74.19 178 GLN A O 1
ATOM 1464 N N . GLU A 1 179 ? -7.613 18.963 22.510 1.00 73.81 179 GLU A N 1
ATOM 1465 C CA . GLU A 1 179 ? -8.512 19.854 21.766 1.00 73.81 179 GLU A CA 1
ATOM 1466 C C . GLU A 1 179 ? -9.743 20.240 22.591 1.00 73.81 179 GLU A C 1
ATOM 1468 O O . GLU A 1 179 ? -10.076 21.423 22.696 1.00 73.81 179 GLU A O 1
ATOM 1473 N N . SER A 1 180 ? -10.369 19.276 23.278 1.00 70.69 180 SER A N 1
ATOM 1474 C CA . SER A 1 180 ? -11.509 19.563 24.161 1.00 70.69 180 SER A CA 1
ATOM 1475 C C . SER A 1 180 ? -11.148 20.534 25.294 1.00 70.69 180 SER A C 1
ATOM 1477 O O . SER A 1 180 ? -11.934 21.421 25.640 1.00 70.69 180 SER A O 1
ATOM 1479 N N . LYS A 1 181 ? -9.929 20.421 25.843 1.00 71.81 181 LYS A N 1
ATOM 1480 C CA . LYS A 1 181 ? -9.432 21.317 26.890 1.00 71.81 181 LYS A CA 1
ATOM 1481 C C . LYS A 1 181 ? -9.222 22.718 26.329 1.00 71.81 181 LYS A C 1
ATOM 1483 O O . LYS A 1 181 ? -9.693 23.673 26.942 1.00 71.81 181 LYS A O 1
ATOM 1488 N N . GLN A 1 182 ? -8.592 22.852 25.162 1.00 69.25 182 GLN A N 1
ATOM 1489 C CA . GLN A 1 182 ? -8.393 24.154 24.518 1.00 69.25 182 GLN A CA 1
ATOM 1490 C C . GLN A 1 182 ? -9.719 24.853 24.188 1.00 69.25 182 GLN A C 1
ATOM 1492 O O . GLN A 1 182 ? -9.874 26.030 24.511 1.00 69.25 182 GLN A O 1
ATOM 1497 N N . LEU A 1 183 ? -10.699 24.129 23.639 1.00 69.88 183 LEU A N 1
ATOM 1498 C CA . LEU A 1 183 ? -12.051 24.645 23.392 1.00 69.88 183 LEU A CA 1
ATOM 1499 C C . LEU A 1 183 ? -12.723 25.121 24.687 1.00 69.88 183 LEU A C 1
ATOM 1501 O O . LEU A 1 183 ? -13.286 26.215 24.721 1.00 69.88 183 LEU A O 1
ATOM 1505 N N . SER A 1 184 ? -12.617 24.345 25.771 1.00 68.50 184 SER A N 1
ATOM 1506 C CA . SER A 1 184 ? -13.189 24.723 27.071 1.00 68.50 184 SER A CA 1
ATOM 1507 C C . SER A 1 184 ? -12.556 25.994 27.655 1.00 68.50 184 SER A C 1
ATOM 1509 O O . SER A 1 184 ? -13.278 26.865 28.142 1.00 68.50 184 SER A O 1
ATOM 1511 N N . LEU A 1 185 ? -11.228 26.152 27.544 1.00 70.19 185 LEU A N 1
ATOM 1512 C CA . LEU A 1 185 ? -10.536 27.371 27.968 1.00 70.19 185 LEU A CA 1
ATOM 1513 C C . LEU A 1 185 ? -10.923 28.562 27.085 1.00 70.19 185 LEU A C 1
ATOM 1515 O O . LEU A 1 185 ? -11.172 29.646 27.604 1.00 70.19 185 LEU A O 1
ATOM 1519 N N . GLY A 1 186 ? -11.015 28.368 25.767 1.00 65.19 186 GLY A N 1
ATOM 1520 C CA . GLY A 1 186 ? -11.438 29.406 24.827 1.00 65.19 186 GLY A CA 1
ATOM 1521 C C . GLY A 1 186 ? -12.846 29.928 25.125 1.00 65.19 186 GLY A C 1
ATOM 1522 O O . GLY A 1 186 ? -13.044 31.139 25.217 1.00 65.19 186 GLY A O 1
ATOM 1523 N N . LEU A 1 187 ? -13.813 29.031 25.362 1.00 69.44 187 LEU A N 1
ATOM 1524 C CA . LEU A 1 187 ? -15.162 29.413 25.797 1.00 69.44 187 LEU A CA 1
ATOM 1525 C C . LEU A 1 187 ? -15.151 30.128 27.153 1.00 69.44 187 LEU A C 1
ATOM 1527 O O . LEU A 1 187 ? -15.864 31.117 27.330 1.00 69.44 187 LEU A O 1
ATOM 1531 N N . PHE A 1 188 ? -14.337 29.667 28.105 1.00 75.06 188 PHE A N 1
ATOM 1532 C CA . PHE A 1 188 ? -14.199 30.326 29.401 1.00 75.06 188 PHE A CA 1
ATOM 1533 C C . PHE A 1 188 ? -13.706 31.774 29.250 1.00 75.06 188 PHE A C 1
ATOM 1535 O O . PHE A 1 188 ? -14.328 32.689 29.784 1.00 75.06 188 PHE A O 1
ATOM 1542 N N . PHE A 1 189 ? -12.664 32.021 28.452 1.00 70.44 189 PHE A N 1
ATOM 1543 C CA . PHE A 1 189 ? -12.193 33.385 28.193 1.00 70.44 189 PHE A CA 1
ATOM 1544 C C . PHE A 1 189 ? -13.227 34.235 27.447 1.00 70.44 189 PHE A C 1
ATOM 1546 O O . PHE A 1 189 ? -13.432 35.387 27.818 1.00 70.44 189 PHE A O 1
ATOM 1553 N N . LEU A 1 190 ? -13.931 33.677 26.457 1.00 69.44 190 LEU A N 1
ATOM 1554 C CA . LEU A 1 190 ? -14.962 34.408 25.717 1.00 69.44 190 LEU A CA 1
ATOM 1555 C C . LEU A 1 190 ? -16.132 34.827 26.626 1.00 69.44 190 LEU A C 1
ATOM 1557 O O . LEU A 1 190 ? -16.588 35.969 26.577 1.00 69.44 190 LEU A O 1
ATOM 1561 N N . THR A 1 191 ? -16.600 33.914 27.484 1.00 71.94 191 THR A N 1
ATOM 1562 C CA . THR A 1 191 ? -17.660 34.203 28.465 1.00 71.94 191 THR A CA 1
ATOM 1563 C C . THR A 1 191 ? -17.209 35.229 29.502 1.00 71.94 191 THR A C 1
ATOM 1565 O O . THR A 1 191 ? -17.978 36.133 29.829 1.00 71.94 191 THR A O 1
ATOM 1568 N N . LEU A 1 192 ? -15.955 35.156 29.955 1.00 68.94 192 LEU A N 1
ATOM 1569 C CA . LEU A 1 192 ? -15.378 36.118 30.886 1.00 68.94 192 LEU A CA 1
ATOM 1570 C C . LEU A 1 192 ? -15.250 37.516 30.252 1.00 68.94 192 LEU A C 1
ATOM 1572 O O . LEU A 1 192 ? -15.661 38.503 30.859 1.00 68.94 192 LEU A O 1
ATOM 1576 N N . SER A 1 193 ? -14.769 37.615 29.009 1.00 66.31 193 SER A N 1
ATOM 1577 C CA . SER A 1 193 ? -14.699 38.880 28.265 1.00 66.31 193 SER A CA 1
ATOM 1578 C C . SER A 1 193 ? -16.080 39.501 28.041 1.00 66.31 193 SER A C 1
ATOM 1580 O O . SER A 1 193 ? -16.245 40.700 28.247 1.00 66.31 193 SER A O 1
ATOM 1582 N N . LEU A 1 194 ? -17.092 38.701 27.684 1.00 67.31 194 LEU A N 1
ATOM 1583 C CA . LEU A 1 194 ? -18.477 39.170 27.538 1.00 67.31 194 LEU A CA 1
ATOM 1584 C C . LEU A 1 194 ? -19.086 39.635 28.871 1.00 67.31 194 LEU A C 1
ATOM 1586 O O . LEU A 1 194 ? -19.889 40.570 28.887 1.00 67.31 194 LEU A O 1
ATOM 1590 N N . PHE A 1 195 ? -18.706 39.004 29.985 1.00 71.62 195 PHE A N 1
ATOM 1591 C CA . PHE A 1 195 ? -19.129 39.407 31.324 1.00 71.62 195 PHE A CA 1
ATOM 1592 C C . PHE A 1 195 ? -18.545 40.772 31.717 1.00 71.62 195 PHE A C 1
ATOM 1594 O O . PHE A 1 195 ? -19.295 41.643 32.157 1.00 71.62 195 PHE A O 1
ATOM 1601 N N . PHE A 1 196 ? -17.249 41.005 31.477 1.00 64.69 196 PHE A N 1
ATOM 1602 C CA . PHE A 1 196 ? -16.619 42.311 31.712 1.00 64.69 196 PHE A CA 1
ATOM 1603 C C . PHE A 1 196 ? -17.189 43.411 30.805 1.00 64.69 196 PHE A C 1
ATOM 1605 O O . PHE A 1 196 ? -17.530 44.484 31.299 1.00 64.69 196 PHE A O 1
ATOM 1612 N N . PHE A 1 197 ? -17.435 43.114 29.524 1.00 63.66 197 PHE A N 1
ATOM 1613 C CA . PHE A 1 197 ? -18.050 44.066 28.589 1.00 63.66 197 PHE A CA 1
ATOM 1614 C C . PHE A 1 197 ? -19.463 44.504 29.020 1.00 63.66 197 PHE A C 1
ATOM 1616 O O . PHE A 1 197 ? -19.865 45.642 28.787 1.00 63.66 197 PHE A O 1
ATOM 1623 N N . ARG A 1 198 ? -20.236 43.618 29.670 1.00 59.12 198 ARG A N 1
ATOM 1624 C CA . ARG A 1 198 ? -21.567 43.948 30.218 1.00 59.12 198 ARG A CA 1
ATOM 1625 C C . ARG A 1 198 ? -21.521 44.750 31.519 1.00 59.12 198 ARG A C 1
ATOM 1627 O O . ARG A 1 198 ? -22.512 45.398 31.843 1.00 59.12 198 ARG A O 1
ATOM 1634 N N . LEU A 1 199 ? -20.413 44.701 32.256 1.00 67.19 199 LEU A N 1
ATOM 1635 C CA . LEU A 1 199 ? -20.235 45.424 33.518 1.00 67.19 199 LEU A CA 1
ATOM 1636 C C . LEU A 1 199 ? -19.677 46.845 33.339 1.00 67.19 199 LEU A C 1
ATOM 1638 O O . LEU A 1 199 ? -19.590 47.574 34.322 1.00 67.19 199 LEU A O 1
ATOM 1642 N N . GLY A 1 200 ? -19.357 47.262 32.108 1.00 52.41 200 GLY A N 1
ATOM 1643 C CA . GLY A 1 200 ? -18.908 48.627 31.814 1.00 52.41 200 GLY A CA 1
ATOM 1644 C C . GLY A 1 200 ? -17.522 48.963 32.371 1.00 52.41 200 GLY A C 1
ATOM 1645 O O . GLY A 1 200 ? -17.269 50.127 32.680 1.00 52.41 200 GLY A O 1
ATOM 1646 N N . ILE A 1 201 ? -16.660 47.949 32.517 1.00 52.88 201 ILE A N 1
ATOM 1647 C CA . ILE A 1 201 ? -15.215 48.103 32.746 1.00 52.88 201 ILE A CA 1
ATOM 1648 C C . ILE A 1 201 ? -14.503 47.981 31.400 1.00 52.88 201 ILE A C 1
ATOM 1650 O O . ILE A 1 201 ? -14.870 47.056 30.639 1.00 52.88 201 ILE A O 1
#

Mean predicted aligned error: 8.48 Å

Foldseek 3Di:
DDDLFDWDKDWDDWDADPVRWTKTKMKTKAFALGKGAWKFFAQPVCRVQGKKKKKFWDDFAWKWKFWDDLQTDTDIDDPVRGMDIHDHPIIMMMHGDNPPDPDPDDDRRGMTIIMMMIIRYDDPSRMGHPDPVCVVVLVSLLVSLLSYDPVSVVVNLSRHNPVCSVVSVVVSVVVVVVVVVVVVVVVVVVVVVVVVVVVVD

Solvent-accessible surface area (backbone atoms only — not comparable to full-atom values): 10919 Å² total; per-residue (Å²): 141,88,72,93,54,53,58,46,74,46,79,79,48,71,54,62,50,98,85,71,50,38,30,28,31,28,44,39,36,32,42,67,92,35,40,35,34,43,29,28,35,34,20,88,93,43,63,95,59,24,24,25,40,32,42,30,50,74,48,75,44,31,36,37,36,35,35,79,49,73,76,45,52,75,46,71,30,31,94,92,41,38,62,51,74,43,61,47,71,42,46,32,29,34,33,59,40,69,69,96,55,89,65,94,71,86,59,96,83,43,36,24,36,28,38,40,40,21,48,35,41,73,50,76,81,23,58,44,59,80,49,85,93,36,54,71,63,48,52,59,46,38,54,34,44,73,73,31,53,76,68,48,34,52,53,53,52,68,29,39,56,79,88,46,34,65,57,51,56,53,52,45,52,53,53,54,53,51,51,54,50,52,52,52,51,52,51,50,52,53,56,50,52,54,50,42,62,72,68,75,105

Secondary structure (DSSP, 8-state):
---S--SEEEEEEEEE-TTS-EEEEEEEEEETT-EEEEEEE--TT-GGGPPEEEEEEEEES-EEEEE-STT-EEEEESSSS-EEEEPTT-EEEEEE--TT-------TT-EEEEEEEEESPP-GGGEEESSGGGHHHHHHHHHHHHHS-HHHHHHHHHTS-HHHHHHHHHHHHHHHHHHHHHHHHHHHHHHHHHHHHHHT-

Radius of gyration: 21.7 Å; Cα contacts (8 Å, |Δi|>4): 367; chains: 1; bounding box: 40×70×57 Å

InterPro domains:
  IPR009327 Cupin domain of unknown function DUF985 [PF06172] (5-127)
  IPR011051 RmlC-like cupin domain superfamily [SSF51182] (5-133)
  IPR014710 RmlC-like jelly roll fold [G3DSA:2.60.120.10] (2-149)
  IPR039935 Uncharacterized protein YML079W-like [PTHR33387] (21-127)

pLDDT: mean 83.44, std 13.54, range [44.03, 98.38]

Nearest PDB structures (foldseek):
  1x82-assembly1_A  TM=6.258E-01  e=2.295E-04  Pyrococcus furiosus
  4lum-assembly1_B  TM=6.069E-01  e=3.264E-04  Pyrococcus furiosus DSM 3638
  1j3q-assembly1_B  TM=6.025E-01  e=4.378E-04  Thermococcus litoralis
  3sxw-assembly1_A-2  TM=6.084E-01  e=8.353E-04  Pyrococcus furiosus DSM 3638
  3khc-assembly1_B  TM=5.373E-01  e=1.594E-03  Escherichia coli K-12

Organism: Trichonephila clavata (NCBI:txid2740835)

Sequence (201 aa):
MYTSEQGHFKEFARGVNYEGKSFTCIFYFLRDGEVSYFHKLHNANKPERSPEETWIWLAGRPVSLYTKDINLTQKVINEDNKDTTIPSNTWFAAEVTNGNQNTTKVSKDEFSLVNCHCTPSFTLSSYHDLTENYKLAWESLIDIYQHSTEDGKKNIEKFLLMEEREKFVKASQEVSCQESKQLSLGLFFLTLSLFFFRLGI